Protein AF-A0A9E2PAU7-F1 (afdb_monomer_lite)

Foldseek 3Di:
DQWKWKWKAFPFWIWIWIFDQDPPPRDTDTHTDDIGGPVRQDDKDFAFPDKDFDDDPNHGGIIMTITSDIDRPPPPPPDPPPPPVLFWKWKDKANDTDIGSALLVLLLVLVLVCVVVVLDDLVNPQDCQDPDQFGQKHLAQAGPVRHGQPDDWDDRPPGSMTGRRPDDSVSSVVRSVVSCCVRPVVIDIDIGGD

Radius of gyration: 27.33 Å; chains: 1; bounding box: 58×34×75 Å

Structure (mmCIF, N/CA/C/O backbone):
data_AF-A0A9E2PAU7-F1
#
_entry.id   AF-A0A9E2PAU7-F1
#
loop_
_atom_site.group_PDB
_atom_site.id
_atom_site.type_symbol
_atom_site.label_atom_id
_atom_site.label_alt_id
_atom_site.label_comp_id
_atom_site.label_asym_id
_atom_site.label_entity_id
_atom_site.label_seq_id
_atom_site.pdbx_PDB_ins_code
_atom_site.Cartn_x
_atom_site.Cartn_y
_atom_site.Cartn_z
_atom_site.occupancy
_atom_site.B_iso_or_equiv
_atom_site.auth_seq_id
_atom_site.auth_comp_id
_atom_site.auth_asym_id
_atom_site.auth_atom_id
_atom_site.pdbx_PDB_model_num
ATOM 1 N N . MET A 1 1 ? 24.420 14.976 -39.769 1.00 53.56 1 MET A N 1
ATOM 2 C CA . MET A 1 1 ? 23.116 14.276 -39.821 1.00 53.56 1 MET A CA 1
ATOM 3 C C . MET A 1 1 ? 22.706 13.907 -38.401 1.00 53.56 1 MET A C 1
ATOM 5 O O . MET A 1 1 ? 23.614 13.784 -37.584 1.00 53.56 1 MET A O 1
ATOM 9 N N . PRO A 1 2 ? 21.406 13.806 -38.067 1.00 54.16 2 PRO A N 1
ATOM 10 C CA . PRO A 1 2 ? 21.004 13.336 -36.744 1.00 54.16 2 PRO A CA 1
ATOM 11 C C . PRO A 1 2 ? 21.518 11.907 -36.538 1.00 54.16 2 PRO A C 1
ATOM 13 O O . PRO A 1 2 ? 21.427 11.083 -37.445 1.00 54.16 2 PRO A O 1
ATOM 16 N N . GLU A 1 3 ? 22.111 11.645 -35.376 1.00 71.25 3 GLU A N 1
ATOM 17 C CA . GLU A 1 3 ? 22.530 10.302 -34.978 1.00 71.25 3 GLU A CA 1
ATOM 18 C C . GLU A 1 3 ? 21.289 9.404 -34.910 1.00 71.25 3 GLU A C 1
ATOM 20 O O . GLU A 1 3 ? 20.374 9.679 -34.135 1.00 71.25 3 GLU A O 1
ATOM 25 N N . GLU A 1 4 ? 21.239 8.352 -35.726 1.00 88.06 4 GLU A N 1
ATOM 26 C CA . GLU A 1 4 ? 20.144 7.381 -35.704 1.00 88.06 4 GLU A CA 1
ATOM 27 C C . GLU A 1 4 ? 20.595 6.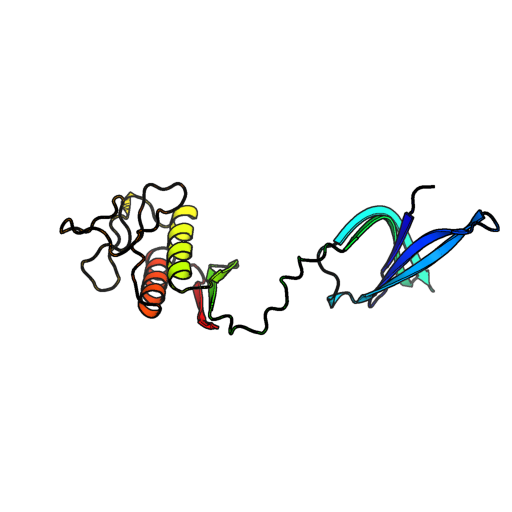107 -34.986 1.00 88.06 4 GLU A C 1
ATOM 29 O O . GLU A 1 4 ? 21.695 5.583 -35.195 1.00 88.06 4 GLU A O 1
ATOM 34 N N . TRP A 1 5 ? 19.736 5.612 -34.106 1.00 92.69 5 TRP A N 1
ATOM 35 C CA . TRP A 1 5 ? 19.928 4.365 -33.387 1.00 92.69 5 TRP A CA 1
ATOM 36 C C . TRP A 1 5 ? 19.338 3.207 -34.177 1.00 92.69 5 TRP A C 1
ATOM 38 O O . TRP A 1 5 ? 18.251 3.318 -34.740 1.00 92.69 5 TRP A O 1
ATOM 48 N N . LYS A 1 6 ? 20.025 2.067 -34.147 1.00 94.69 6 LYS A N 1
ATOM 49 C CA . LYS A 1 6 ? 19.573 0.809 -34.731 1.00 94.69 6 LYS A CA 1
ATOM 50 C C . LYS A 1 6 ? 19.494 -0.256 -33.645 1.00 94.69 6 LYS A C 1
ATOM 52 O O . LYS A 1 6 ? 20.501 -0.645 -33.059 1.00 94.69 6 LYS A O 1
ATOM 57 N N . LEU A 1 7 ? 18.285 -0.737 -33.391 1.00 94.75 7 LEU A N 1
ATOM 58 C CA . LEU A 1 7 ? 17.967 -1.735 -32.376 1.00 94.75 7 LEU A CA 1
ATOM 59 C C . LEU A 1 7 ? 17.531 -3.020 -33.076 1.00 94.75 7 LEU A C 1
ATOM 61 O O . LEU A 1 7 ? 16.469 -3.071 -33.690 1.00 94.75 7 LEU A O 1
ATOM 65 N N . THR A 1 8 ? 18.349 -4.064 -33.002 1.00 95.62 8 THR A N 1
ATOM 66 C CA . THR A 1 8 ? 18.055 -5.358 -33.628 1.00 95.62 8 THR A CA 1
ATOM 67 C C . THR A 1 8 ? 17.586 -6.349 -32.573 1.00 95.62 8 THR A C 1
ATOM 69 O O . THR A 1 8 ? 18.382 -6.839 -31.771 1.00 95.62 8 THR A O 1
ATOM 72 N N . PHE A 1 9 ? 16.292 -6.649 -32.593 1.00 94.62 9 PHE A N 1
ATOM 73 C CA . PHE A 1 9 ? 15.625 -7.591 -31.705 1.00 94.62 9 PHE A CA 1
ATOM 74 C C . PHE A 1 9 ? 15.734 -8.993 -32.293 1.00 94.62 9 PHE A C 1
ATOM 76 O O . PHE A 1 9 ? 15.075 -9.316 -33.283 1.00 94.62 9 PHE A O 1
ATOM 83 N N . ASN A 1 10 ? 16.575 -9.820 -31.684 1.00 93.19 10 ASN A N 1
ATOM 84 C CA . ASN A 1 10 ? 16.741 -11.226 -32.039 1.00 93.19 10 ASN A CA 1
ATOM 85 C C . ASN A 1 10 ? 15.973 -12.109 -31.044 1.00 93.19 10 ASN A C 1
ATOM 87 O O . ASN A 1 10 ? 15.340 -11.618 -30.112 1.00 93.19 10 ASN 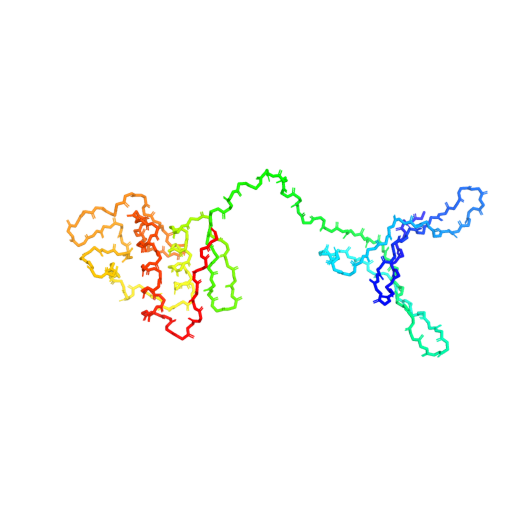A O 1
ATOM 91 N N . LYS A 1 11 ? 16.072 -13.434 -31.189 1.00 91.56 11 LYS A N 1
ATOM 92 C CA . LYS A 1 11 ? 15.396 -14.393 -30.296 1.00 91.56 11 LYS A CA 1
ATOM 93 C C . LYS A 1 11 ? 15.724 -14.204 -28.805 1.00 91.56 11 LYS A C 1
ATOM 95 O O . LYS A 1 11 ? 14.842 -14.388 -27.976 1.00 91.56 11 LYS A O 1
ATOM 100 N N . ASN A 1 12 ? 16.966 -13.843 -28.471 1.00 91.81 12 ASN A N 1
ATOM 101 C CA . ASN A 1 12 ? 17.459 -13.869 -27.084 1.00 91.81 12 ASN A CA 1
ATOM 102 C C . ASN A 1 12 ? 17.896 -12.498 -26.542 1.00 91.81 12 ASN A C 1
ATOM 104 O O . ASN A 1 12 ? 18.084 -12.349 -25.338 1.00 91.81 12 ASN A O 1
ATOM 108 N N . SER A 1 13 ? 18.107 -11.513 -27.413 1.00 93.12 13 SER A N 1
ATOM 109 C CA . SER A 1 13 ? 18.714 -10.241 -27.032 1.00 93.12 13 SER A CA 1
ATOM 110 C C . SER A 1 13 ? 18.373 -9.126 -28.010 1.00 93.12 13 SER A C 1
ATOM 112 O O . SER A 1 13 ? 17.890 -9.365 -29.123 1.00 93.12 13 SER A O 1
ATOM 114 N N . ILE A 1 14 ? 18.677 -7.906 -27.582 1.00 93.75 14 ILE A N 1
ATOM 115 C CA . ILE A 1 14 ? 18.626 -6.691 -28.382 1.00 93.75 14 ILE A CA 1
ATOM 116 C C . ILE A 1 14 ? 20.057 -6.226 -28.603 1.00 93.75 14 ILE A C 1
ATOM 118 O O . ILE A 1 14 ? 20.780 -5.952 -27.647 1.00 93.75 14 ILE A O 1
ATOM 122 N N . ARG A 1 15 ? 20.466 -6.116 -29.863 1.00 94.25 15 ARG A N 1
ATOM 123 C CA . ARG A 1 15 ? 21.731 -5.476 -30.232 1.00 94.25 15 ARG A CA 1
ATOM 124 C C . ARG A 1 15 ? 21.478 -4.008 -30.542 1.00 94.25 15 ARG A C 1
ATOM 126 O O . ARG A 1 15 ? 20.610 -3.701 -31.358 1.00 94.25 15 ARG A O 1
ATOM 133 N N . ILE A 1 16 ? 22.229 -3.130 -29.891 1.00 92.62 16 ILE A N 1
ATOM 134 C CA . ILE A 1 16 ? 22.131 -1.679 -30.030 1.00 92.62 16 ILE A CA 1
ATOM 135 C C . ILE A 1 16 ? 23.363 -1.195 -30.778 1.00 92.62 16 ILE A C 1
ATOM 137 O O . ILE A 1 16 ? 24.494 -1.403 -30.334 1.00 92.62 16 ILE A O 1
ATOM 141 N N . SER A 1 17 ? 23.128 -0.506 -31.883 1.00 93.19 17 SER A N 1
ATOM 142 C CA . SER A 1 17 ? 24.168 0.117 -32.689 1.00 93.19 17 SER A CA 1
ATOM 143 C C . SER A 1 17 ? 23.785 1.569 -32.979 1.00 93.19 17 SER A C 1
ATOM 145 O O . SER A 1 17 ? 22.602 1.920 -33.000 1.00 93.19 17 SER A O 1
ATOM 147 N N . LYS A 1 18 ? 24.781 2.425 -33.205 1.00 90.19 18 LYS A N 1
ATOM 148 C CA . LYS A 1 18 ? 24.584 3.765 -33.770 1.00 90.19 18 LYS A CA 1
ATOM 149 C C . LYS A 1 18 ? 24.999 3.769 -35.229 1.00 90.19 18 LYS A 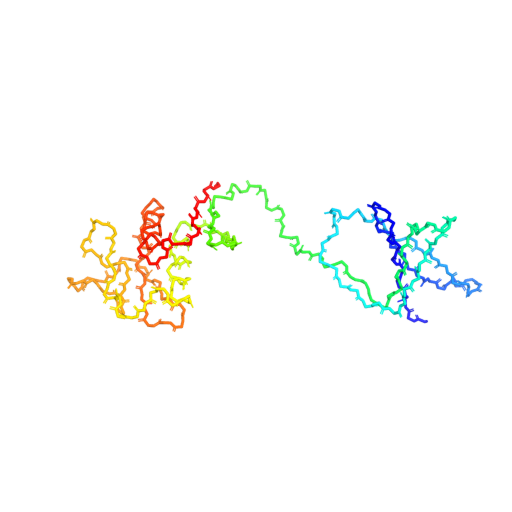C 1
ATOM 151 O O . LYS A 1 18 ? 26.048 3.223 -35.568 1.00 90.19 18 LYS A O 1
ATOM 156 N N . ILE A 1 19 ? 24.207 4.422 -36.068 1.00 87.31 19 ILE A N 1
ATOM 157 C CA . ILE A 1 19 ? 24.574 4.683 -37.457 1.00 87.31 19 ILE A CA 1
ATOM 158 C C . ILE A 1 19 ? 25.383 5.976 -37.471 1.00 87.31 19 ILE A C 1
ATOM 160 O O . ILE A 1 19 ? 24.865 7.049 -37.153 1.00 87.31 19 ILE A O 1
ATOM 164 N N . VAL A 1 20 ? 26.665 5.869 -37.808 1.00 84.50 20 VAL A N 1
ATOM 165 C CA . VAL A 1 20 ? 27.582 7.012 -37.885 1.00 84.50 20 VAL A CA 1
ATOM 166 C C . VAL A 1 20 ? 28.163 7.136 -39.284 1.00 84.50 20 VAL A C 1
ATOM 168 O O . VAL A 1 20 ? 28.417 6.141 -39.963 1.00 84.50 20 VAL A O 1
ATOM 171 N N . GLU A 1 21 ? 28.385 8.372 -39.713 1.00 83.69 21 GLU A N 1
ATOM 172 C CA . GLU A 1 21 ? 29.076 8.681 -40.961 1.00 83.69 21 GLU A CA 1
ATOM 173 C C . GLU A 1 21 ? 30.589 8.651 -40.717 1.00 83.69 21 GLU A C 1
ATOM 175 O O . GLU A 1 21 ? 31.106 9.380 -39.865 1.00 83.69 21 GLU A O 1
ATOM 180 N N . ARG A 1 22 ? 31.316 7.797 -41.446 1.00 78.75 22 ARG A N 1
ATOM 181 C CA . ARG A 1 22 ? 32.777 7.731 -41.345 1.00 78.75 22 ARG A CA 1
ATOM 182 C C . ARG A 1 22 ? 33.402 9.027 -41.881 1.00 78.75 22 ARG A C 1
ATOM 184 O O . ARG A 1 22 ? 33.153 9.381 -43.035 1.00 78.75 22 ARG A O 1
ATOM 191 N N . PRO A 1 23 ? 34.278 9.704 -41.110 1.00 76.56 23 PRO A N 1
ATOM 192 C CA . PRO A 1 23 ? 34.883 10.967 -41.542 1.00 76.56 23 PRO A CA 1
ATOM 193 C C . PRO A 1 23 ? 35.728 10.858 -42.818 1.00 76.56 23 PRO A C 1
ATOM 195 O O . PRO A 1 23 ? 35.886 11.842 -43.534 1.00 76.56 23 PRO A O 1
ATOM 198 N N . SER A 1 24 ? 36.291 9.678 -43.091 1.00 82.06 24 SER A N 1
ATOM 199 C CA . SER A 1 24 ? 37.227 9.448 -44.195 1.00 82.06 24 SER A CA 1
ATOM 200 C C . SER A 1 24 ? 36.563 9.380 -45.568 1.00 82.06 24 SER A C 1
ATOM 202 O O . SER A 1 24 ? 37.149 9.830 -46.547 1.00 82.06 24 SER A O 1
ATOM 204 N N . ASP A 1 25 ? 35.373 8.789 -45.657 1.00 86.44 25 ASP A N 1
ATOM 205 C CA . ASP A 1 25 ? 34.739 8.411 -46.928 1.00 86.44 25 ASP A CA 1
ATOM 206 C C . ASP A 1 25 ? 33.237 8.728 -46.986 1.00 86.44 25 ASP A C 1
ATOM 208 O O . ASP A 1 25 ? 32.594 8.439 -47.995 1.00 86.44 25 ASP A O 1
ATOM 212 N N . LYS A 1 26 ? 32.679 9.334 -45.928 1.00 82.62 26 LYS A N 1
ATOM 213 C CA . LYS A 1 26 ? 31.251 9.652 -45.787 1.00 82.62 26 LYS A CA 1
ATOM 214 C C . LYS A 1 26 ? 30.321 8.436 -45.873 1.00 82.62 26 LYS A C 1
ATOM 216 O O . LYS A 1 26 ? 29.118 8.586 -46.082 1.00 82.62 26 LYS A O 1
ATOM 221 N N . GLN A 1 27 ? 30.841 7.216 -45.716 1.00 85.19 27 GLN A N 1
ATOM 222 C CA . GLN A 1 27 ? 29.993 6.028 -45.680 1.00 85.19 27 GLN A CA 1
ATOM 223 C C . GLN A 1 27 ? 29.312 5.893 -44.320 1.00 85.19 27 GLN A C 1
ATOM 225 O O . GLN A 1 27 ? 29.946 6.049 -43.275 1.00 85.19 27 GLN A O 1
ATOM 230 N N . LEU A 1 28 ? 28.028 5.534 -44.337 1.00 83.50 28 LEU A N 1
ATOM 231 C CA . LEU A 1 28 ? 27.299 5.164 -43.129 1.00 83.50 28 LEU A CA 1
ATOM 232 C C . LEU A 1 28 ? 27.749 3.782 -42.659 1.00 83.50 28 LEU A C 1
ATOM 234 O O . LEU A 1 28 ? 27.795 2.829 -43.440 1.00 83.50 28 LEU A O 1
ATOM 238 N N . THR A 1 29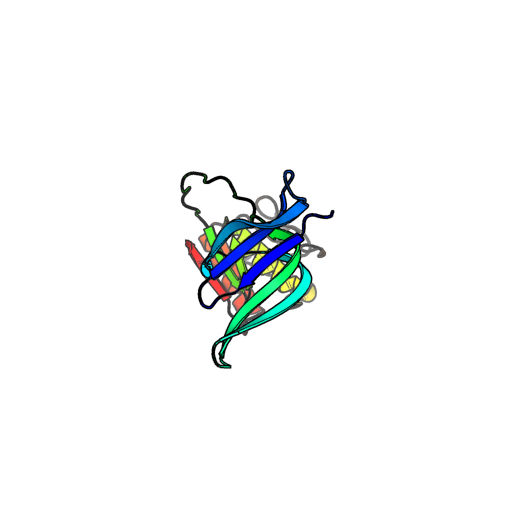 ? 28.065 3.673 -41.376 1.00 85.50 29 THR A N 1
ATOM 239 C CA . THR A 1 29 ? 28.427 2.409 -40.734 1.00 85.50 29 THR A CA 1
ATOM 240 C C . THR A 1 29 ? 27.719 2.233 -39.413 1.00 85.50 29 THR A C 1
ATOM 242 O O . THR A 1 29 ? 27.577 3.185 -38.645 1.00 85.50 29 THR A O 1
ATOM 245 N N . ASP A 1 30 ? 27.349 0.987 -39.139 1.00 87.75 30 ASP A N 1
ATOM 246 C CA . ASP A 1 30 ? 26.838 0.572 -37.844 1.00 87.75 30 ASP A CA 1
ATOM 247 C C . ASP A 1 30 ? 28.016 0.404 -36.879 1.00 87.75 30 ASP A C 1
ATOM 249 O O . ASP A 1 30 ? 28.896 -0.433 -37.090 1.00 87.75 30 ASP A O 1
ATOM 253 N N . VAL A 1 31 ? 28.024 1.188 -35.807 1.00 86.19 31 VAL A N 1
ATOM 254 C CA . VAL A 1 31 ? 28.940 1.007 -34.680 1.00 86.19 31 VAL A CA 1
ATOM 255 C C . VAL A 1 31 ? 28.167 0.351 -33.553 1.00 86.19 31 VAL A C 1
ATOM 257 O O . VAL A 1 31 ? 27.211 0.924 -33.029 1.00 86.19 31 VAL A O 1
ATOM 260 N N . ASP A 1 32 ? 28.567 -0.865 -33.192 1.00 88.56 32 ASP A N 1
ATOM 261 C CA . ASP A 1 32 ? 27.976 -1.577 -32.065 1.00 88.56 32 ASP A CA 1
ATOM 262 C C . ASP A 1 32 ? 28.288 -0.868 -30.755 1.00 88.56 32 ASP A C 1
ATOM 264 O O . ASP A 1 32 ? 29.439 -0.537 -30.470 1.00 88.56 32 ASP A O 1
ATOM 268 N N . ILE A 1 33 ? 27.246 -0.660 -29.959 1.00 88.94 33 ILE A N 1
ATOM 269 C CA . ILE A 1 33 ? 27.350 -0.041 -28.642 1.00 88.94 33 ILE A CA 1
ATOM 270 C C . ILE A 1 33 ? 27.248 -1.119 -27.569 1.00 88.94 33 ILE A C 1
ATOM 272 O O . ILE A 1 33 ? 28.130 -1.239 -26.724 1.00 88.94 33 ILE A O 1
ATOM 276 N N . GLU A 1 34 ? 26.180 -1.917 -27.607 1.00 89.12 34 GLU A N 1
ATOM 277 C CA . GLU A 1 34 ? 25.881 -2.887 -26.556 1.00 89.12 34 GLU A CA 1
ATOM 278 C C . GLU A 1 34 ? 24.971 -4.013 -27.068 1.00 89.12 34 GLU A C 1
ATOM 280 O O . GLU A 1 34 ? 24.259 -3.873 -28.064 1.00 89.12 34 GLU A O 1
ATOM 285 N N . THR A 1 35 ? 24.978 -5.151 -26.372 1.00 91.44 35 THR A N 1
ATOM 286 C CA . THR A 1 35 ? 23.956 -6.196 -26.509 1.00 91.44 35 THR A CA 1
ATOM 287 C C . THR A 1 35 ? 23.298 -6.439 -25.157 1.00 91.44 35 THR A C 1
ATOM 289 O O . THR A 1 35 ? 23.979 -6.754 -24.186 1.00 91.44 35 THR A O 1
ATOM 292 N N . ILE A 1 36 ? 21.972 -6.318 -25.109 1.00 88.06 36 ILE A N 1
ATOM 293 C CA . ILE A 1 36 ? 21.171 -6.425 -23.888 1.00 88.06 36 ILE A CA 1
ATOM 294 C C . ILE A 1 36 ? 20.314 -7.684 -23.953 1.00 88.06 36 ILE A C 1
ATOM 296 O O . ILE A 1 36 ? 19.575 -7.902 -24.913 1.00 88.06 36 ILE A O 1
ATOM 300 N N . GLU A 1 37 ? 20.402 -8.518 -22.924 1.00 89.62 37 GLU A N 1
ATOM 301 C CA . GLU A 1 37 ? 19.503 -9.659 -22.740 1.00 89.62 37 GLU A CA 1
ATOM 302 C C . GLU A 1 37 ? 18.119 -9.175 -22.279 1.00 89.62 37 GLU A C 1
ATOM 304 O O . GLU A 1 37 ? 18.000 -8.193 -21.543 1.00 89.62 37 GLU A O 1
ATOM 309 N N . TYR A 1 38 ? 17.048 -9.838 -22.722 1.00 86.19 38 TYR A N 1
ATOM 310 C CA . TYR A 1 38 ? 15.681 -9.367 -22.455 1.00 86.19 38 TYR A CA 1
ATOM 311 C C . TYR A 1 38 ? 15.319 -9.284 -20.965 1.00 86.19 38 TYR A C 1
ATOM 313 O O . TYR A 1 38 ? 14.532 -8.425 -20.579 1.00 86.19 38 TYR A O 1
ATOM 321 N N . ASP A 1 39 ? 15.900 -10.133 -20.121 1.00 81.44 39 ASP A N 1
ATOM 322 C CA . ASP A 1 39 ? 15.722 -10.123 -18.663 1.00 81.44 39 ASP A CA 1
ATOM 323 C C . ASP A 1 39 ? 16.322 -8.871 -17.989 1.00 81.44 39 ASP A C 1
ATOM 325 O O . ASP A 1 39 ? 15.864 -8.446 -16.922 1.00 81.44 39 ASP A O 1
ATOM 329 N N . LYS A 1 40 ? 17.314 -8.247 -18.632 1.00 80.44 40 LYS A N 1
ATOM 330 C CA . LYS A 1 40 ? 17.952 -6.994 -18.201 1.00 80.44 40 LYS A CA 1
ATOM 331 C C . LYS A 1 40 ? 17.269 -5.753 -18.768 1.00 80.44 40 LYS A C 1
ATOM 333 O O . LYS A 1 40 ? 17.521 -4.651 -18.280 1.00 80.44 40 LYS A O 1
ATOM 338 N N . LEU A 1 41 ? 16.391 -5.907 -19.758 1.00 81.50 41 LEU A N 1
ATOM 339 C CA . LEU A 1 41 ? 15.690 -4.792 -20.377 1.00 81.50 41 LEU A CA 1
ATOM 340 C C . LEU A 1 41 ? 14.608 -4.246 -19.434 1.00 81.50 41 LEU A C 1
ATOM 342 O O . LEU A 1 41 ? 13.537 -4.832 -19.274 1.00 81.50 41 LEU A O 1
ATOM 346 N N . LYS A 1 42 ? 14.874 -3.097 -18.809 1.00 78.62 42 LYS A N 1
ATOM 347 C CA . LYS A 1 42 ? 13.916 -2.388 -17.950 1.00 78.62 42 LYS A CA 1
ATOM 348 C C . LYS A 1 42 ? 13.792 -0.944 -18.409 1.00 78.62 42 LYS A C 1
ATOM 350 O O . LYS A 1 42 ? 14.802 -0.315 -18.686 1.00 78.62 42 LYS A O 1
ATOM 355 N N . ASN A 1 43 ? 12.557 -0.440 -18.443 1.00 78.69 43 ASN A N 1
ATOM 356 C CA . ASN A 1 43 ? 12.219 0.965 -18.695 1.00 78.69 43 ASN A CA 1
ATOM 357 C C . ASN A 1 43 ? 12.977 1.576 -19.889 1.00 78.69 43 ASN A C 1
ATOM 359 O O . ASN A 1 43 ? 13.965 2.290 -19.736 1.00 78.69 43 ASN A O 1
ATOM 363 N N . ILE A 1 44 ? 12.489 1.307 -21.096 1.00 85.62 44 ILE A N 1
ATOM 364 C CA . ILE A 1 44 ? 13.042 1.878 -22.326 1.00 85.62 44 ILE A CA 1
ATOM 365 C C . ILE A 1 44 ? 12.211 3.071 -22.784 1.00 85.62 44 ILE A C 1
ATOM 367 O O . ILE A 1 44 ? 10.982 3.018 -22.764 1.00 85.62 44 ILE A O 1
ATOM 371 N N . ASN A 1 45 ? 12.884 4.130 -23.228 1.00 86.50 45 ASN A N 1
ATOM 372 C CA . ASN A 1 45 ? 12.251 5.173 -24.023 1.00 86.50 45 ASN A CA 1
ATOM 373 C C . ASN A 1 45 ? 12.852 5.152 -25.427 1.00 86.50 45 ASN A C 1
ATOM 375 O O . ASN A 1 45 ? 14.071 5.277 -25.584 1.00 86.50 45 ASN A O 1
ATOM 379 N N . ILE A 1 46 ? 11.997 4.939 -26.426 1.00 90.31 46 ILE A N 1
ATOM 380 C CA . ILE A 1 46 ? 12.396 4.789 -27.824 1.00 90.31 46 ILE A CA 1
ATOM 381 C C . ILE A 1 46 ? 11.437 5.590 -28.697 1.00 90.31 46 ILE A C 1
ATOM 383 O O . ILE A 1 46 ? 10.226 5.377 -28.647 1.00 90.31 46 ILE A O 1
ATOM 387 N N . PHE A 1 47 ? 11.990 6.459 -29.538 1.00 90.25 47 PHE A N 1
ATOM 388 C CA . PHE A 1 47 ? 11.248 7.151 -30.589 1.00 90.25 47 PHE A CA 1
ATOM 389 C C . PHE A 1 47 ? 11.572 6.507 -31.931 1.00 90.25 47 PHE A C 1
ATOM 391 O O . PHE A 1 47 ? 12.583 6.814 -32.560 1.00 90.25 47 PHE A O 1
ATOM 398 N N . VAL A 1 48 ? 10.724 5.561 -32.328 1.00 93.00 48 VAL A N 1
ATOM 399 C CA . VAL A 1 48 ? 10.919 4.731 -33.519 1.00 93.00 48 VAL A CA 1
ATOM 400 C C . VAL A 1 48 ? 10.575 5.523 -34.780 1.00 93.00 48 VAL A C 1
ATOM 402 O O . VAL A 1 48 ? 9.472 6.052 -34.902 1.00 93.00 48 VAL A O 1
ATOM 405 N N . THR A 1 49 ? 11.505 5.567 -35.729 1.00 92.12 49 THR A N 1
ATOM 406 C CA . THR A 1 49 ? 11.353 6.214 -37.041 1.00 92.12 49 THR A CA 1
ATOM 407 C C . THR A 1 49 ? 10.979 5.209 -38.127 1.00 92.12 49 THR A C 1
ATOM 409 O O . THR A 1 49 ? 10.196 5.526 -39.022 1.00 92.12 49 THR A O 1
ATOM 412 N N . LYS A 1 50 ? 11.510 3.983 -38.050 1.00 94.50 50 LYS A N 1
ATOM 413 C CA . LYS A 1 50 ? 11.284 2.918 -39.036 1.00 94.50 50 LYS A CA 1
ATOM 414 C C . LYS A 1 50 ? 11.402 1.541 -38.391 1.00 94.50 50 LYS A C 1
ATOM 416 O O . LYS A 1 50 ? 12.182 1.351 -37.463 1.00 94.50 50 LYS A O 1
ATOM 421 N N . ILE A 1 51 ? 10.658 0.569 -38.913 1.00 95.25 51 ILE A N 1
ATOM 422 C CA . ILE A 1 51 ? 10.752 -0.839 -38.512 1.00 95.25 51 ILE A CA 1
ATOM 423 C C . ILE A 1 51 ? 10.964 -1.688 -39.763 1.00 95.25 51 ILE A C 1
ATOM 425 O O . ILE A 1 51 ? 10.252 -1.519 -40.752 1.00 95.25 51 ILE A O 1
ATOM 429 N N . GLU A 1 52 ? 11.923 -2.608 -39.715 1.00 95.81 52 GLU A N 1
ATOM 430 C CA . GLU A 1 52 ? 12.222 -3.544 -40.795 1.00 95.81 52 GLU A CA 1
ATOM 431 C C . GLU A 1 52 ? 12.286 -4.986 -40.273 1.00 95.81 52 GLU A C 1
ATOM 433 O O . GLU A 1 52 ? 13.031 -5.275 -39.331 1.00 95.81 52 GLU A O 1
ATOM 438 N N . PRO A 1 53 ? 11.539 -5.924 -40.873 1.00 95.25 53 PRO A N 1
ATOM 439 C CA . PRO A 1 53 ? 11.713 -7.338 -40.592 1.00 95.25 53 PRO A CA 1
ATOM 440 C C . PRO A 1 53 ? 12.934 -7.885 -41.335 1.00 95.25 53 PRO A C 1
ATOM 442 O O . PRO A 1 53 ? 13.147 -7.596 -42.512 1.00 95.25 53 PRO A O 1
ATOM 445 N N . LYS A 1 54 ? 13.705 -8.744 -40.667 1.00 93.81 54 LYS A N 1
ATOM 446 C CA . LYS A 1 54 ? 14.751 -9.546 -41.301 1.00 93.81 54 LYS A CA 1
ATOM 447 C C . LYS A 1 54 ? 14.361 -11.015 -41.242 1.00 93.81 54 LYS A C 1
ATOM 449 O O . LYS A 1 54 ? 14.335 -11.621 -40.166 1.00 93.81 54 LYS A O 1
ATOM 454 N N . SER A 1 55 ? 14.094 -11.580 -42.412 1.00 92.88 55 SER A N 1
ATOM 455 C CA . SER A 1 55 ? 13.728 -12.985 -42.579 1.00 92.88 55 SER A CA 1
ATOM 456 C C . SER A 1 55 ? 14.825 -13.761 -43.299 1.00 92.88 55 SER A C 1
ATOM 458 O O . SER A 1 55 ? 15.554 -13.212 -44.122 1.00 92.88 55 SER A O 1
ATOM 460 N N . GLU A 1 56 ? 14.931 -15.046 -42.989 1.00 92.06 56 GLU A N 1
ATOM 461 C CA . GLU A 1 56 ? 15.813 -16.000 -43.660 1.00 92.06 56 GLU A CA 1
ATOM 462 C C . GLU A 1 56 ? 15.015 -17.280 -43.912 1.00 92.06 56 GLU A C 1
ATOM 464 O O . GLU A 1 56 ? 14.459 -17.845 -42.968 1.00 92.06 56 GLU A O 1
ATOM 469 N N . ASN A 1 57 ? 14.943 -17.720 -45.174 1.00 92.00 57 ASN A N 1
ATOM 470 C CA . ASN A 1 57 ? 14.105 -18.846 -45.609 1.00 92.00 57 ASN A CA 1
ATOM 471 C C . ASN A 1 57 ? 12.645 -18.707 -45.133 1.00 92.00 57 ASN A C 1
ATOM 473 O O . ASN A 1 57 ? 12.107 -19.616 -44.508 1.00 92.00 57 ASN A O 1
ATOM 477 N N . ASP A 1 58 ? 12.050 -17.528 -45.344 1.00 90.75 58 ASP A N 1
ATOM 478 C CA . ASP A 1 58 ? 10.689 -17.159 -44.914 1.00 90.75 58 ASP A CA 1
ATOM 479 C C . ASP A 1 58 ? 10.423 -17.199 -43.397 1.00 90.75 58 ASP A C 1
ATOM 481 O O . ASP A 1 58 ? 9.297 -16.990 -42.944 1.00 90.75 58 ASP A O 1
ATOM 485 N N . ILE A 1 59 ? 11.461 -17.384 -42.576 1.00 90.56 59 ILE A N 1
ATOM 486 C CA . ILE A 1 59 ? 11.366 -17.349 -41.116 1.00 90.56 59 ILE A CA 1
ATOM 487 C C . ILE A 1 59 ? 11.874 -15.999 -40.616 1.00 90.56 59 ILE A C 1
ATOM 489 O O . ILE A 1 59 ? 13.027 -15.637 -40.857 1.00 90.56 59 ILE A O 1
ATOM 493 N N . LEU A 1 60 ? 11.043 -15.275 -39.861 1.00 92.12 60 LEU A N 1
ATOM 494 C CA . LEU A 1 60 ? 11.448 -14.038 -39.190 1.00 92.12 60 LEU A CA 1
ATOM 495 C C . LEU A 1 60 ? 12.562 -14.336 -38.172 1.00 92.12 60 LEU A C 1
ATOM 497 O O . LEU A 1 60 ? 12.348 -15.048 -37.189 1.00 92.12 60 LEU A O 1
ATOM 501 N N . LYS A 1 61 ? 13.758 -13.791 -38.407 1.00 94.38 61 LYS A N 1
ATOM 502 C CA . LYS A 1 61 ? 14.925 -13.949 -37.525 1.00 94.38 61 LYS A CA 1
ATOM 503 C C . LYS A 1 61 ? 15.070 -12.785 -36.563 1.00 94.38 61 LYS A C 1
ATOM 505 O O . LYS A 1 61 ? 15.449 -12.997 -35.410 1.00 94.38 61 LYS A O 1
ATOM 510 N N . SER A 1 62 ? 14.790 -11.576 -37.041 1.00 94.19 62 SER A N 1
ATOM 511 C CA . SER A 1 62 ? 14.885 -10.377 -36.226 1.00 94.19 62 SER A CA 1
ATOM 512 C C . SER A 1 62 ? 13.963 -9.262 -36.695 1.00 94.19 62 SER A C 1
ATOM 514 O O . SER A 1 62 ? 13.544 -9.215 -37.853 1.00 94.19 62 SER A O 1
ATOM 516 N N . LEU A 1 63 ? 13.656 -8.355 -35.771 1.00 96.12 63 LEU A N 1
ATOM 517 C CA . LEU A 1 63 ? 13.025 -7.073 -36.064 1.00 96.12 63 LEU A CA 1
ATOM 518 C C . LEU A 1 63 ? 14.044 -5.968 -35.815 1.00 96.12 63 LEU A C 1
ATOM 520 O O . LEU A 1 63 ? 14.668 -5.914 -34.756 1.00 96.12 63 LEU A O 1
ATOM 524 N N . ILE A 1 64 ? 14.223 -5.096 -36.795 1.00 96.06 64 ILE A N 1
ATOM 525 C CA . ILE A 1 64 ? 15.150 -3.973 -36.730 1.00 96.06 64 ILE A CA 1
ATOM 526 C C . ILE A 1 64 ? 14.324 -2.709 -36.551 1.00 96.06 64 ILE A C 1
ATOM 528 O O . ILE A 1 64 ? 13.459 -2.405 -37.367 1.00 96.06 64 ILE A O 1
ATOM 532 N N . PHE A 1 65 ? 14.594 -1.974 -35.483 1.00 95.50 65 PHE A N 1
ATOM 533 C CA . PHE A 1 65 ? 13.988 -0.683 -35.206 1.00 95.50 65 PHE A CA 1
ATOM 534 C C . PHE A 1 65 ? 15.045 0.390 -35.411 1.00 95.50 65 PHE A C 1
ATOM 536 O O . PHE A 1 65 ? 16.123 0.333 -34.820 1.00 95.50 65 PHE A O 1
ATOM 543 N N . TYR A 1 66 ? 14.712 1.373 -36.228 1.00 94.12 66 TYR A N 1
ATOM 544 C CA . TYR A 1 66 ? 15.459 2.609 -36.359 1.00 94.12 66 TYR A CA 1
ATOM 545 C C . TYR A 1 66 ? 14.801 3.643 -35.457 1.00 94.12 66 TYR A C 1
ATOM 547 O O . TYR A 1 66 ? 13.568 3.699 -35.382 1.00 94.12 66 TYR A O 1
ATOM 555 N N . ALA A 1 67 ? 15.600 4.411 -34.726 1.00 92.56 67 ALA A N 1
ATOM 556 C CA . ALA A 1 67 ? 15.090 5.363 -33.756 1.00 92.56 67 ALA A CA 1
ATOM 557 C C . ALA A 1 67 ? 15.907 6.654 -33.743 1.00 92.56 67 ALA A C 1
ATOM 559 O O . ALA A 1 67 ? 17.136 6.629 -33.709 1.00 92.56 67 ALA A O 1
ATOM 560 N N . SER A 1 68 ? 15.215 7.792 -33.700 1.00 90.75 68 SER A N 1
ATOM 561 C CA . SER A 1 68 ? 15.852 9.103 -33.526 1.00 90.75 68 SER A CA 1
ATOM 562 C C . SER A 1 68 ? 16.334 9.311 -32.092 1.00 90.75 68 SER A C 1
ATOM 564 O O . SER A 1 68 ? 17.267 10.068 -31.846 1.00 90.75 68 SER A O 1
ATOM 566 N N . GLU A 1 69 ? 15.716 8.619 -31.134 1.00 87.38 69 GLU A N 1
ATOM 567 C CA . GLU A 1 69 ? 16.122 8.626 -29.735 1.00 87.38 69 GLU A CA 1
ATOM 568 C C . GLU A 1 69 ? 15.986 7.232 -29.127 1.00 87.38 69 GLU A C 1
ATOM 570 O O . GLU A 1 69 ? 14.957 6.567 -29.270 1.00 87.38 69 GLU A O 1
ATOM 575 N N . PHE A 1 70 ? 17.018 6.824 -28.393 1.00 85.81 70 PHE A N 1
ATOM 576 C CA . PHE A 1 70 ? 17.022 5.627 -27.567 1.00 85.81 70 PHE A CA 1
ATOM 577 C C . PHE A 1 70 ? 17.694 5.943 -26.231 1.00 85.81 70 PHE A C 1
ATOM 579 O O . PHE A 1 70 ? 18.832 6.419 -26.194 1.00 85.81 70 PHE A O 1
ATOM 586 N N . LYS A 1 71 ? 16.982 5.690 -25.130 1.00 83.81 71 LYS A N 1
ATOM 587 C CA . LYS A 1 71 ? 17.515 5.816 -23.771 1.00 83.81 71 LYS A CA 1
ATOM 588 C C . LYS A 1 71 ? 17.076 4.619 -22.941 1.00 83.81 71 LYS A C 1
ATOM 590 O O . LYS A 1 71 ? 15.879 4.371 -22.775 1.00 83.81 71 LYS A O 1
ATOM 595 N N . LEU A 1 72 ? 18.058 3.924 -22.373 1.00 79.31 72 LEU A N 1
ATOM 596 C CA . LEU A 1 72 ? 17.825 3.089 -21.204 1.00 79.31 72 LEU A CA 1
ATOM 597 C C . LEU A 1 72 ? 17.553 4.035 -20.042 1.00 79.31 72 LEU A C 1
ATOM 599 O O . LEU A 1 72 ? 18.406 4.850 -19.683 1.00 79.31 72 LEU A O 1
ATOM 603 N N . ILE A 1 73 ? 16.348 3.976 -19.487 1.00 75.88 73 ILE A N 1
ATOM 604 C CA . ILE A 1 73 ? 16.071 4.684 -18.249 1.00 75.88 73 ILE A CA 1
ATOM 605 C C . ILE A 1 73 ? 16.663 3.804 -17.162 1.00 75.88 73 ILE A C 1
ATOM 607 O O . ILE A 1 73 ? 16.035 2.838 -16.718 1.00 75.88 73 ILE A O 1
ATOM 611 N N . ASP A 1 74 ? 17.885 4.139 -16.743 1.00 62.62 74 ASP A N 1
ATOM 612 C CA . ASP A 1 74 ? 18.411 3.643 -15.483 1.00 62.62 74 ASP A CA 1
ATOM 613 C C . ASP A 1 74 ? 17.336 3.914 -14.435 1.00 62.62 74 ASP A C 1
ATOM 615 O O . ASP A 1 74 ? 17.018 5.059 -14.099 1.00 62.62 74 ASP A O 1
ATOM 619 N N . THR A 1 75 ? 16.730 2.838 -13.933 1.00 53.31 75 THR A N 1
ATOM 620 C CA . THR A 1 75 ? 15.998 2.944 -12.676 1.00 53.31 75 THR A CA 1
ATOM 621 C C . THR A 1 75 ? 17.060 3.449 -11.712 1.00 53.31 75 THR A C 1
ATOM 623 O O . THR A 1 75 ? 18.101 2.788 -11.653 1.00 53.31 75 THR A O 1
ATOM 626 N N . PRO A 1 76 ? 16.895 4.625 -11.075 1.00 43.34 76 PRO A N 1
ATOM 627 C CA . PRO A 1 76 ? 17.973 5.257 -10.332 1.00 43.34 76 PRO A CA 1
ATOM 628 C C . PRO A 1 76 ? 18.633 4.189 -9.475 1.00 43.34 76 PRO A C 1
ATOM 630 O O . PRO A 1 76 ? 17.947 3.538 -8.681 1.00 43.34 76 PRO A O 1
ATOM 633 N N . LYS A 1 77 ? 19.929 3.942 -9.720 1.00 42.06 77 LYS A N 1
ATOM 634 C CA . LYS A 1 77 ? 20.748 3.101 -8.853 1.00 42.06 77 LYS A CA 1
ATOM 635 C C . LYS A 1 77 ? 20.713 3.801 -7.510 1.00 42.06 77 LYS A C 1
ATOM 637 O O . LYS A 1 77 ? 21.509 4.700 -7.250 1.00 42.06 77 LYS A O 1
ATOM 642 N N . ILE A 1 78 ? 19.738 3.433 -6.683 1.00 46.16 78 ILE A N 1
ATOM 643 C CA . ILE A 1 78 ? 19.807 3.677 -5.256 1.00 46.16 78 ILE A CA 1
ATOM 644 C C . ILE A 1 78 ? 21.184 3.118 -4.897 1.00 46.16 78 ILE A C 1
ATOM 646 O O . ILE A 1 78 ? 21.451 1.967 -5.270 1.00 46.16 78 ILE A O 1
ATOM 650 N N . PRO A 1 79 ? 22.101 3.929 -4.339 1.00 36.84 79 PRO A N 1
ATOM 651 C CA . PRO A 1 79 ? 23.422 3.440 -3.988 1.00 36.84 79 PRO A CA 1
ATOM 652 C C . PRO A 1 79 ? 23.246 2.110 -3.261 1.00 36.84 79 PRO A C 1
ATOM 654 O O . PRO A 1 79 ? 22.330 1.983 -2.447 1.00 36.84 79 PRO A O 1
ATOM 657 N N . LEU A 1 80 ? 24.071 1.117 -3.609 1.00 43.56 80 LEU A N 1
ATOM 658 C CA . LEU A 1 80 ? 24.242 -0.090 -2.809 1.00 43.56 80 LEU A CA 1
ATOM 659 C C . LEU A 1 80 ? 24.766 0.378 -1.451 1.00 43.56 80 LEU A C 1
ATOM 661 O O . LEU A 1 80 ? 25.963 0.375 -1.179 1.00 43.56 80 LEU A O 1
ATOM 665 N N . VAL A 1 81 ? 23.840 0.833 -0.611 1.00 40.50 81 VAL A N 1
ATOM 666 C CA . VAL A 1 81 ? 23.969 0.730 0.824 1.00 40.50 81 VAL A CA 1
ATOM 667 C C . VAL A 1 81 ? 24.333 -0.746 1.028 1.00 40.50 81 VAL A C 1
ATOM 669 O O . VAL A 1 81 ? 23.700 -1.604 0.392 1.00 40.50 81 VAL A O 1
ATOM 672 N N . PRO A 1 82 ? 25.366 -1.085 1.828 1.00 39.72 82 PRO A N 1
ATOM 673 C CA . PRO A 1 82 ? 25.521 -2.466 2.301 1.00 39.72 82 PRO A CA 1
ATOM 674 C C . PRO A 1 82 ? 24.137 -2.964 2.724 1.00 39.72 82 PRO A C 1
ATOM 676 O O . PRO A 1 82 ? 23.353 -2.108 3.127 1.00 39.72 82 PRO A O 1
ATOM 679 N N . PRO A 1 83 ? 23.779 -4.256 2.604 1.00 41.62 83 PRO A N 1
ATOM 680 C CA . PRO A 1 83 ? 22.461 -4.709 3.018 1.00 41.62 83 PRO A CA 1
ATOM 681 C C . PRO A 1 83 ? 22.293 -4.391 4.509 1.00 41.62 83 PRO A C 1
ATOM 683 O O . PRO A 1 83 ? 22.590 -5.202 5.379 1.00 41.62 83 PRO A O 1
ATOM 686 N N . GLU A 1 84 ? 21.820 -3.182 4.816 1.00 43.09 84 GLU A N 1
ATOM 687 C CA . GLU A 1 84 ? 20.963 -2.931 5.938 1.00 43.09 84 GLU A CA 1
ATOM 688 C C . GLU A 1 84 ? 19.928 -4.012 5.742 1.00 43.09 84 GLU A C 1
ATOM 690 O O . GLU A 1 84 ? 19.310 -4.093 4.674 1.00 43.09 84 GLU A O 1
ATOM 695 N N . LEU A 1 85 ? 19.829 -4.921 6.709 1.00 44.34 85 LEU A N 1
ATOM 696 C CA . LEU A 1 85 ? 18.631 -5.720 6.833 1.00 44.34 85 LEU A CA 1
ATOM 697 C C . LEU A 1 85 ? 17.485 -4.744 6.588 1.00 44.34 85 LEU A C 1
ATOM 699 O O . LEU A 1 85 ? 17.286 -3.827 7.390 1.00 44.34 85 LEU A O 1
ATOM 703 N N . VAL A 1 86 ? 16.820 -4.862 5.435 1.00 45.91 86 VAL A N 1
ATOM 704 C CA . VAL A 1 86 ? 15.668 -4.032 5.113 1.00 45.91 86 VAL A CA 1
ATOM 705 C C . VAL A 1 86 ? 14.564 -4.606 5.980 1.00 45.91 86 VAL A C 1
ATOM 707 O O . VAL A 1 86 ? 13.711 -5.356 5.519 1.00 45.91 86 VAL A O 1
ATOM 710 N N . PHE A 1 87 ? 14.657 -4.317 7.278 1.00 52.03 87 PHE A N 1
ATOM 711 C CA . PHE A 1 87 ? 13.648 -4.614 8.260 1.00 52.03 87 PHE A CA 1
ATOM 712 C C . PHE A 1 87 ? 12.429 -3.843 7.798 1.00 52.03 87 PHE A C 1
ATOM 714 O O . PHE A 1 87 ? 12.373 -2.612 7.832 1.00 52.03 87 PHE A O 1
ATOM 721 N N . GLY A 1 88 ? 11.487 -4.589 7.258 1.00 67.62 88 GLY A N 1
ATOM 722 C CA . GLY A 1 88 ? 10.380 -4.034 6.523 1.00 67.62 88 GLY A CA 1
ATOM 723 C C . GLY A 1 88 ? 9.256 -5.038 6.477 1.00 67.62 88 GLY A C 1
ATOM 724 O O . GLY A 1 88 ? 9.359 -6.184 6.910 1.00 67.62 88 GLY A O 1
ATOM 725 N N . SER A 1 89 ? 8.120 -4.591 5.989 1.00 83.25 89 SER A N 1
ATOM 726 C CA . SER A 1 89 ? 7.000 -5.464 5.720 1.00 83.25 89 SER A CA 1
ATOM 727 C C . SER A 1 89 ? 6.473 -5.149 4.340 1.00 83.25 89 SER A C 1
ATOM 729 O O . SER A 1 89 ? 6.336 -3.987 3.964 1.00 83.25 89 SER A O 1
ATOM 731 N N . THR A 1 90 ? 6.173 -6.186 3.575 1.00 88.75 90 THR A N 1
ATOM 732 C CA . THR A 1 90 ? 5.408 -6.039 2.344 1.00 88.75 90 THR A CA 1
ATOM 733 C C . THR A 1 90 ? 3.940 -6.216 2.683 1.00 88.75 90 THR A C 1
ATOM 735 O O . THR A 1 90 ? 3.528 -7.253 3.198 1.00 88.75 90 THR A O 1
ATOM 738 N N . LEU A 1 91 ? 3.163 -5.180 2.405 1.00 91.94 91 LEU A N 1
ATOM 739 C CA . LEU A 1 91 ? 1.721 -5.168 2.538 1.00 91.94 91 LEU A CA 1
ATOM 740 C C . LEU A 1 91 ? 1.090 -5.496 1.181 1.00 91.94 91 LEU A C 1
ATOM 742 O O . LEU A 1 91 ? 1.372 -4.833 0.182 1.00 91.94 91 LEU A O 1
ATOM 746 N N . ILE A 1 92 ? 0.236 -6.512 1.148 1.00 92.75 92 ILE A N 1
ATOM 747 C CA . ILE A 1 92 ? -0.552 -6.898 -0.023 1.00 92.75 92 ILE A CA 1
ATOM 748 C C . ILE A 1 92 ? -2.008 -6.512 0.238 1.00 92.75 92 ILE A C 1
ATOM 750 O O . ILE A 1 92 ? -2.574 -6.938 1.242 1.00 92.75 92 ILE A O 1
ATOM 754 N N . ILE A 1 93 ? -2.602 -5.713 -0.655 1.00 92.75 93 ILE A N 1
ATOM 755 C CA . ILE A 1 93 ? -4.029 -5.349 -0.635 1.00 92.75 93 ILE A CA 1
ATOM 756 C C . ILE A 1 93 ? -4.597 -5.553 -2.044 1.00 92.75 93 ILE A C 1
ATOM 758 O O . ILE A 1 93 ? -4.271 -4.798 -2.965 1.00 92.75 93 ILE A O 1
ATOM 762 N N . GLY A 1 94 ? -5.437 -6.573 -2.222 1.00 91.75 94 GLY A N 1
ATOM 763 C CA . GLY A 1 94 ? -5.845 -7.041 -3.548 1.00 91.75 94 GLY A CA 1
ATOM 764 C C . GLY A 1 94 ? -4.618 -7.467 -4.359 1.00 91.75 94 GLY A C 1
ATOM 765 O O . GLY A 1 94 ? -3.815 -8.272 -3.888 1.00 91.75 94 GLY A O 1
ATOM 766 N N . ASP A 1 95 ? -4.438 -6.867 -5.536 1.00 88.69 95 ASP A N 1
ATOM 767 C CA . ASP A 1 95 ? -3.279 -7.112 -6.410 1.00 88.69 95 ASP A CA 1
ATOM 768 C C . ASP A 1 95 ? -2.106 -6.150 -6.160 1.00 88.69 95 ASP A C 1
ATOM 770 O O . ASP A 1 95 ? -1.034 -6.281 -6.757 1.00 88.69 95 ASP A O 1
ATOM 774 N N . LYS A 1 96 ? -2.278 -5.157 -5.276 1.00 90.31 96 LYS A N 1
ATOM 775 C CA . LYS A 1 96 ? -1.240 -4.16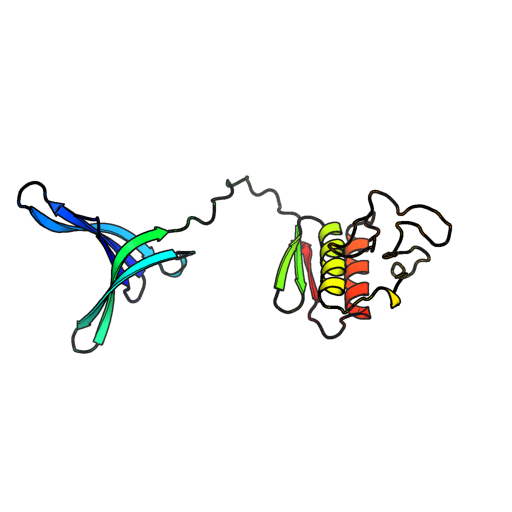2 -4.990 1.00 90.31 96 LYS A CA 1
ATOM 776 C C . LYS A 1 96 ? -0.263 -4.691 -3.950 1.00 90.31 96 LYS A C 1
ATOM 778 O O . LYS A 1 96 ? -0.666 -5.184 -2.899 1.00 90.31 96 LYS A O 1
ATOM 783 N N . ARG A 1 97 ? 1.029 -4.501 -4.221 1.00 92.38 97 ARG A N 1
ATOM 784 C CA . ARG A 1 97 ? 2.126 -4.741 -3.276 1.00 92.38 97 ARG A CA 1
ATOM 785 C C . ARG A 1 97 ? 2.745 -3.413 -2.870 1.00 92.38 97 ARG A C 1
ATOM 787 O O . ARG A 1 97 ? 3.165 -2.642 -3.729 1.00 92.38 97 ARG A O 1
ATOM 794 N N . ILE A 1 98 ? 2.797 -3.153 -1.570 1.00 90.69 98 ILE A N 1
ATOM 795 C CA . ILE A 1 98 ? 3.290 -1.902 -0.998 1.00 90.69 98 ILE A CA 1
ATOM 796 C C . ILE A 1 98 ? 4.390 -2.243 -0.002 1.00 90.69 98 ILE A C 1
ATOM 798 O O . ILE A 1 98 ? 4.167 -2.980 0.956 1.00 90.69 98 ILE A O 1
ATOM 802 N N . HIS A 1 99 ? 5.585 -1.705 -0.221 1.00 88.69 99 HIS A N 1
ATOM 803 C CA . HIS A 1 99 ? 6.673 -1.844 0.736 1.00 88.69 99 HIS A CA 1
ATOM 804 C C . HIS A 1 99 ? 6.493 -0.848 1.890 1.00 88.69 99 HIS A C 1
ATOM 806 O O . HIS A 1 99 ? 6.309 0.350 1.671 1.00 88.69 99 HIS A O 1
ATOM 812 N N . CYS A 1 100 ? 6.547 -1.341 3.124 1.00 87.56 100 CYS A N 1
ATOM 813 C CA . CYS A 1 100 ? 6.443 -0.552 4.344 1.00 87.56 100 CYS A CA 1
ATOM 814 C C . CYS A 1 100 ? 7.704 -0.753 5.184 1.00 87.56 100 CYS A C 1
ATOM 816 O O . CYS A 1 100 ? 7.956 -1.839 5.692 1.00 87.56 100 CYS A O 1
ATOM 818 N N . ASN A 1 101 ? 8.464 0.313 5.411 1.00 85.94 101 ASN A N 1
ATOM 819 C CA . ASN A 1 101 ? 9.672 0.265 6.243 1.00 85.94 101 ASN A CA 1
ATOM 820 C C . ASN A 1 101 ? 9.385 0.079 7.747 1.00 85.94 101 ASN A C 1
ATOM 822 O O . ASN A 1 101 ? 10.288 -0.215 8.521 1.00 85.94 101 ASN A O 1
ATOM 826 N N . LYS A 1 102 ? 8.143 0.299 8.197 1.00 89.62 102 LYS A N 1
ATOM 827 C CA . LYS A 1 102 ? 7.726 0.153 9.598 1.00 89.62 102 LYS A CA 1
ATOM 828 C C . LYS A 1 102 ? 6.297 -0.370 9.685 1.00 89.62 102 LYS A C 1
ATOM 830 O O . LYS A 1 102 ? 5.439 -0.022 8.878 1.00 89.62 102 LYS A O 1
ATOM 835 N N . PHE A 1 103 ? 5.988 -1.115 10.740 1.00 91.62 103 PHE A N 1
ATOM 836 C CA . PHE A 1 103 ? 4.628 -1.612 10.975 1.00 91.62 103 PHE A CA 1
ATOM 837 C C . PHE A 1 103 ? 3.593 -0.497 11.189 1.00 91.62 103 PHE A C 1
ATOM 839 O O . PHE A 1 103 ? 2.437 -0.650 10.802 1.00 91.62 103 PHE A O 1
ATOM 846 N N . ASN A 1 104 ? 3.983 0.660 11.731 1.00 93.50 104 ASN A N 1
ATOM 847 C CA . ASN A 1 104 ? 3.058 1.792 11.812 1.00 93.50 104 ASN A CA 1
ATOM 848 C C . ASN A 1 104 ? 2.706 2.364 10.426 1.00 93.50 104 ASN A C 1
ATOM 850 O O . ASN A 1 104 ? 1.627 2.931 10.277 1.00 93.50 104 ASN A O 1
ATOM 854 N N . TYR A 1 105 ? 3.565 2.195 9.411 1.00 94.00 105 TYR A N 1
ATOM 855 C CA . TYR A 1 105 ? 3.225 2.509 8.023 1.00 94.00 105 TYR A CA 1
ATOM 856 C C . TYR A 1 105 ? 2.182 1.537 7.481 1.00 94.00 105 TYR A C 1
ATOM 858 O O . TYR A 1 105 ? 1.233 1.999 6.865 1.00 94.00 105 TYR A O 1
ATOM 866 N N . VAL A 1 106 ? 2.278 0.241 7.797 1.00 95.25 106 VAL A N 1
ATOM 867 C CA . VAL A 1 106 ? 1.249 -0.747 7.418 1.00 95.25 106 VAL A CA 1
ATOM 868 C C . VAL A 1 106 ? -0.135 -0.303 7.902 1.00 95.25 106 VAL A C 1
ATOM 870 O O . VAL A 1 106 ? -1.080 -0.263 7.114 1.00 95.25 106 VAL A O 1
ATOM 873 N N . LEU A 1 107 ? -0.247 0.121 9.166 1.00 97.00 107 LEU A N 1
ATOM 874 C CA . LEU A 1 107 ? -1.511 0.601 9.733 1.00 97.00 107 LEU A CA 1
ATOM 875 C C . LEU A 1 107 ? -2.013 1.890 9.066 1.00 97.00 107 LEU A C 1
ATOM 877 O O . LEU A 1 107 ? -3.198 1.989 8.748 1.00 97.00 107 LEU A O 1
ATOM 881 N N . LYS A 1 108 ? -1.123 2.861 8.817 1.00 97.12 108 LYS A N 1
ATOM 882 C CA . LYS A 1 108 ? -1.464 4.108 8.109 1.00 97.12 108 LYS A CA 1
ATOM 883 C C . LYS A 1 108 ? -1.964 3.827 6.695 1.00 97.12 108 LYS A C 1
ATOM 885 O O . LYS A 1 108 ? -3.039 4.288 6.331 1.00 97.12 108 LYS A O 1
ATOM 890 N N . THR A 1 109 ? -1.219 3.033 5.928 1.00 96.56 109 THR A N 1
ATOM 891 C CA . THR A 1 109 ? -1.561 2.660 4.552 1.00 96.56 109 THR A CA 1
ATOM 892 C C . THR A 1 109 ? -2.880 1.898 4.495 1.00 96.56 109 THR A C 1
ATOM 894 O O . THR A 1 109 ? -3.718 2.208 3.655 1.00 96.56 109 THR A O 1
ATOM 897 N N . THR A 1 110 ? -3.101 0.960 5.419 1.00 97.56 110 THR A N 1
ATOM 898 C CA . THR A 1 110 ? -4.361 0.210 5.513 1.00 97.56 110 THR A CA 1
ATOM 899 C C . THR A 1 110 ? -5.544 1.144 5.773 1.00 97.56 110 THR A C 1
ATOM 901 O O . THR A 1 110 ? -6.545 1.086 5.061 1.00 97.56 110 THR A O 1
ATOM 904 N N . ALA A 1 111 ? -5.429 2.044 6.757 1.00 97.69 111 ALA A N 1
ATOM 905 C CA . ALA A 1 111 ? -6.494 2.992 7.075 1.00 97.69 111 ALA A CA 1
ATOM 906 C C . ALA A 1 111 ? -6.788 3.944 5.904 1.00 97.69 111 ALA A C 1
ATOM 908 O O . ALA A 1 111 ? -7.951 4.111 5.544 1.00 97.69 111 ALA A O 1
ATOM 909 N N . SER A 1 112 ? -5.757 4.524 5.280 1.00 96.94 112 SER A N 1
ATOM 910 C CA . SER A 1 112 ? -5.931 5.415 4.125 1.00 96.94 112 SER A CA 1
ATOM 911 C C . SER A 1 112 ? -6.597 4.701 2.954 1.00 96.94 112 SER A C 1
ATOM 913 O O . SER A 1 112 ? -7.569 5.217 2.411 1.00 96.94 112 SER A O 1
ATOM 915 N N . TRP A 1 113 ? -6.162 3.480 2.628 1.00 97.19 113 TRP A N 1
ATOM 916 C CA . TRP A 1 113 ? -6.762 2.696 1.549 1.00 97.19 113 TRP A CA 1
ATOM 917 C C . TRP A 1 113 ? -8.252 2.411 1.792 1.00 97.19 113 TRP A C 1
ATOM 919 O O . TRP A 1 113 ? -9.059 2.493 0.865 1.00 97.19 113 TRP A O 1
ATOM 929 N N . LEU A 1 114 ? -8.649 2.120 3.036 1.00 97.62 114 LEU A N 1
ATOM 930 C CA . LEU A 1 114 ? -10.055 1.887 3.387 1.00 97.62 114 LEU A CA 1
ATOM 931 C C . LEU A 1 114 ? -10.926 3.141 3.221 1.00 97.62 114 LEU A C 1
ATOM 933 O O . LEU A 1 114 ? -12.084 3.025 2.821 1.00 97.62 114 LEU A O 1
ATOM 937 N N . PHE A 1 115 ? -10.387 4.333 3.484 1.00 96.38 115 PHE A N 1
ATOM 938 C CA . PHE A 1 115 ? -11.091 5.590 3.205 1.00 96.38 115 PHE A CA 1
ATOM 939 C C . PHE A 1 115 ? -11.128 5.911 1.708 1.00 96.38 115 PHE A C 1
ATOM 941 O O . PHE A 1 115 ? -12.184 6.257 1.186 1.00 96.38 115 PHE A O 1
ATOM 948 N N . GLU A 1 116 ? -10.003 5.764 1.006 1.00 95.06 116 GLU A N 1
ATOM 949 C CA . GLU A 1 116 ? -9.897 6.023 -0.437 1.00 95.06 116 GLU A CA 1
ATOM 950 C C . GLU A 1 116 ? -10.814 5.109 -1.260 1.00 95.06 116 GLU A C 1
ATOM 952 O O . GLU A 1 116 ? -11.416 5.547 -2.236 1.00 95.06 116 GLU A O 1
ATOM 957 N N . SER A 1 117 ? -10.968 3.852 -0.842 1.00 94.75 117 SER A N 1
ATOM 958 C CA . SER A 1 117 ? -11.886 2.889 -1.465 1.00 94.75 117 SER A CA 1
ATOM 959 C C . SER A 1 117 ? -13.346 3.035 -1.014 1.00 94.75 117 SER A C 1
ATOM 961 O O . SER A 1 117 ? -14.203 2.288 -1.483 1.00 94.75 117 SER A O 1
ATOM 963 N N . GLY A 1 118 ? -13.649 3.961 -0.096 1.00 95.81 118 GLY A N 1
ATOM 964 C CA . GLY A 1 118 ? -14.999 4.188 0.433 1.00 95.81 118 GLY A CA 1
ATOM 965 C C . GLY A 1 118 ? -15.530 3.086 1.360 1.00 95.81 118 GLY A C 1
ATOM 966 O O . GLY A 1 118 ? -16.719 3.096 1.687 1.00 95.81 118 GLY A O 1
ATOM 967 N N . ARG A 1 119 ? -14.666 2.151 1.783 1.00 97.00 119 ARG A N 1
ATOM 968 C CA . ARG A 1 119 ? -14.971 1.019 2.681 1.00 97.00 119 ARG A CA 1
ATOM 969 C C . ARG A 1 119 ? -15.203 1.467 4.126 1.00 97.00 119 ARG A C 1
ATOM 971 O O . ARG A 1 119 ? -15.978 0.842 4.842 1.00 97.00 119 ARG A O 1
ATOM 978 N N . ILE A 1 120 ? -14.532 2.541 4.542 1.00 97.25 120 ILE A N 1
ATOM 979 C CA . ILE A 1 120 ? -14.814 3.275 5.780 1.00 97.25 120 ILE A CA 1
ATOM 980 C C . ILE A 1 120 ? -15.298 4.674 5.405 1.00 97.25 120 ILE A C 1
ATOM 982 O O . ILE A 1 120 ? -14.700 5.357 4.574 1.00 97.25 120 ILE A O 1
ATOM 986 N N . GLN A 1 121 ? -16.365 5.121 6.057 1.00 94.88 121 GLN A N 1
ATOM 987 C CA . GLN A 1 121 ? -16.940 6.452 5.920 1.00 94.88 121 GLN A CA 1
ATOM 988 C C . GLN A 1 121 ? -17.008 7.140 7.288 1.00 94.88 121 GLN A C 1
ATOM 990 O O . GLN A 1 121 ? -16.888 6.517 8.341 1.00 94.88 121 GLN A O 1
ATOM 995 N N . LYS A 1 122 ? -17.249 8.458 7.299 1.00 93.44 122 LYS A N 1
ATOM 996 C CA . LYS A 1 122 ? -17.355 9.229 8.554 1.00 93.44 122 LYS A CA 1
ATOM 997 C C . LYS A 1 122 ? -18.428 8.687 9.512 1.00 93.44 122 LYS A C 1
ATOM 999 O O . LYS A 1 122 ? -18.257 8.808 10.719 1.00 93.44 122 LYS A O 1
ATOM 1004 N N . LYS A 1 123 ? -19.496 8.071 8.989 1.00 95.94 123 LYS A N 1
ATOM 1005 C CA . LYS A 1 123 ? -20.576 7.453 9.783 1.00 95.94 123 LYS A CA 1
ATOM 1006 C C . LYS A 1 123 ? -20.130 6.229 10.592 1.00 95.94 123 LYS A C 1
ATOM 1008 O O . LYS A 1 123 ? -20.805 5.864 11.544 1.00 95.94 123 LYS A O 1
ATOM 1013 N N . ASP A 1 124 ? -19.008 5.615 10.218 1.00 96.69 124 ASP A N 1
ATOM 1014 C CA . ASP A 1 124 ? -18.467 4.430 10.888 1.00 96.69 124 ASP A CA 1
ATOM 1015 C C . ASP A 1 124 ? -17.557 4.801 12.074 1.00 96.69 124 ASP A C 1
ATOM 1017 O O . ASP A 1 124 ? -17.032 3.923 12.762 1.00 96.69 124 ASP A O 1
ATOM 1021 N N . LEU A 1 125 ? -17.339 6.103 12.306 1.00 96.94 125 LEU A N 1
ATOM 1022 C CA . LEU A 1 125 ? -16.502 6.630 13.379 1.00 96.94 125 LEU A CA 1
ATOM 1023 C C . LEU A 1 125 ? -17.317 6.868 14.668 1.00 96.94 125 LEU A C 1
ATOM 1025 O O . LEU A 1 125 ? -18.462 7.313 14.593 1.00 96.94 125 LEU A O 1
ATOM 1029 N N . PRO A 1 126 ? -16.718 6.658 15.857 1.00 97.31 126 PRO A N 1
ATOM 1030 C CA . PRO A 1 126 ? -15.330 6.253 16.077 1.00 97.31 126 PRO A CA 1
ATOM 1031 C C . PRO A 1 126 ? -15.110 4.748 15.871 1.00 97.31 126 PRO A C 1
ATOM 1033 O O . PRO A 1 126 ? -15.946 3.917 16.223 1.00 97.31 126 PRO A O 1
ATOM 1036 N N . ILE A 1 127 ? -13.925 4.384 15.377 1.00 97.94 127 ILE A N 1
ATOM 1037 C CA . ILE A 1 127 ? -13.489 2.983 15.328 1.00 97.94 127 ILE A CA 1
ATOM 1038 C C . ILE A 1 127 ? -12.572 2.733 16.515 1.00 97.94 127 ILE A C 1
ATOM 1040 O O . ILE A 1 127 ? -11.592 3.448 16.714 1.00 97.94 127 ILE A O 1
ATOM 1044 N N . TYR A 1 128 ? -12.880 1.701 17.290 1.00 97.44 128 TYR A N 1
ATOM 1045 C CA . TYR A 1 128 ? -12.127 1.299 18.474 1.00 97.44 128 TYR A CA 1
ATOM 1046 C C . TYR A 1 128 ? -10.960 0.381 18.117 1.00 97.44 128 TYR A C 1
ATOM 1048 O O . TYR A 1 128 ? -11.021 -0.354 17.129 1.00 97.44 128 TYR A O 1
ATOM 1056 N N . VAL A 1 129 ? -9.916 0.404 18.946 1.00 96.19 129 VAL A N 1
ATOM 1057 C CA . VAL A 1 129 ? -8.847 -0.600 18.896 1.00 96.19 129 VAL A CA 1
ATOM 1058 C C . VAL A 1 129 ? -9.424 -1.991 19.172 1.00 96.19 129 VAL A C 1
ATOM 1060 O O . VAL A 1 129 ? -10.315 -2.147 20.010 1.00 96.19 129 VAL A O 1
ATOM 1063 N N . LEU A 1 130 ? -8.890 -3.015 18.506 1.00 93.19 130 LEU A N 1
ATOM 1064 C CA . LEU A 1 130 ? -9.227 -4.410 18.782 1.00 93.19 130 LEU A CA 1
ATOM 1065 C C . LEU A 1 130 ? -9.075 -4.707 20.285 1.00 93.19 130 LEU A C 1
ATOM 1067 O O . LEU A 1 130 ? -7.988 -4.542 20.840 1.00 93.19 130 LEU A O 1
ATOM 1071 N N . ASN A 1 131 ? -10.159 -5.162 20.918 1.00 86.62 131 ASN A N 1
ATOM 1072 C CA . ASN A 1 131 ? -10.240 -5.530 22.338 1.00 86.62 131 ASN A CA 1
ATOM 1073 C C . ASN A 1 131 ? -9.879 -4.409 23.335 1.00 86.62 131 ASN A C 1
ATOM 1075 O O . ASN A 1 131 ? -9.378 -4.696 24.422 1.00 86.62 131 ASN A O 1
ATOM 1079 N N . GLY A 1 132 ? -10.123 -3.136 23.009 1.00 86.50 132 GLY A N 1
ATOM 1080 C CA . GLY A 1 132 ? -9.879 -2.045 23.955 1.00 86.50 132 GLY A CA 1
ATOM 1081 C C . GLY A 1 132 ? -10.851 -0.875 23.835 1.00 86.50 132 GLY A C 1
ATOM 1082 O O . GLY A 1 132 ? -11.479 -0.655 22.807 1.00 86.50 132 GLY A O 1
ATOM 1083 N N . GLY A 1 133 ? -10.942 -0.080 24.904 1.00 88.75 133 GLY A N 1
ATOM 1084 C CA . GLY A 1 133 ? -11.830 1.089 24.975 1.00 88.75 133 GLY A CA 1
ATOM 1085 C C . GLY A 1 133 ? -11.281 2.365 24.325 1.00 88.75 133 GLY A C 1
ATOM 1086 O O . GLY A 1 133 ? -11.920 3.411 24.394 1.00 88.75 133 GLY A O 1
ATOM 1087 N N . ARG A 1 134 ? -10.085 2.313 23.721 1.00 94.06 134 ARG A N 1
ATOM 1088 C CA . ARG A 1 134 ? -9.460 3.463 23.050 1.00 94.06 134 ARG A CA 1
ATOM 1089 C C . ARG A 1 134 ? -9.902 3.543 21.593 1.00 94.06 134 ARG A C 1
ATOM 1091 O O . ARG A 1 134 ? -10.072 2.525 20.929 1.00 94.06 134 ARG A O 1
ATOM 1098 N N . TYR A 1 135 ? -10.021 4.759 21.076 1.00 97.62 135 TYR A N 1
ATOM 1099 C CA . TYR A 1 135 ? -10.264 4.976 19.649 1.00 97.62 135 TYR A CA 1
ATOM 1100 C C . TYR A 1 135 ? -8.987 4.733 18.840 1.00 97.62 135 TYR A C 1
ATOM 1102 O O . TYR A 1 135 ? -7.918 5.242 19.181 1.00 97.62 135 TYR A O 1
ATOM 1110 N N . LEU A 1 136 ? -9.124 3.959 17.769 1.00 97.62 136 LEU A N 1
ATOM 1111 C CA . LEU A 1 136 ? -8.138 3.786 16.713 1.00 97.62 136 LEU A CA 1
ATOM 1112 C C . LEU A 1 136 ? -8.273 4.904 15.674 1.00 97.62 136 LEU A C 1
ATOM 1114 O O . LEU A 1 136 ? -7.282 5.553 15.357 1.00 97.62 136 LEU A O 1
ATOM 1118 N N . LEU A 1 137 ? -9.496 5.154 15.193 1.00 97.88 137 LEU A N 1
ATOM 1119 C CA . LEU A 1 137 ? -9.825 6.232 14.257 1.00 97.88 137 LEU A CA 1
ATOM 1120 C C . LEU A 1 137 ? -10.952 7.092 14.824 1.00 97.88 137 LEU A C 1
ATOM 1122 O O . LEU A 1 137 ? -11.932 6.566 15.357 1.00 97.88 137 LEU A O 1
ATOM 1126 N N . ASN A 1 138 ? -10.828 8.407 14.682 1.00 98.00 138 ASN A N 1
ATOM 1127 C CA . ASN A 1 138 ? -11.870 9.354 15.068 1.00 98.00 138 ASN A CA 1
ATOM 1128 C C . ASN A 1 138 ? -11.764 10.654 14.250 1.00 98.00 138 ASN A C 1
ATOM 1130 O O . ASN A 1 138 ? -10.718 10.945 13.671 1.00 98.00 138 ASN A O 1
ATOM 1134 N N . THR A 1 139 ? -12.829 11.455 14.207 1.00 97.38 139 THR A N 1
ATOM 1135 C CA . THR A 1 139 ? -12.847 12.762 13.516 1.00 97.38 139 THR A CA 1
ATOM 1136 C C . THR A 1 139 ? -12.025 13.832 14.233 1.00 97.38 139 THR A C 1
ATOM 1138 O O . THR A 1 139 ? -11.607 14.814 13.629 1.00 97.38 139 THR A O 1
ATOM 1141 N N . ILE A 1 140 ? -11.744 13.621 15.519 1.00 96.69 140 ILE A N 1
ATOM 1142 C CA . ILE A 1 140 ? -10.850 14.442 16.334 1.00 96.69 140 ILE A CA 1
ATOM 1143 C C . ILE A 1 140 ? -9.802 13.545 17.009 1.00 96.69 140 ILE A C 1
ATOM 1145 O O . ILE A 1 140 ? -10.122 12.410 17.370 1.00 96.69 140 ILE A O 1
ATOM 1149 N N . PRO A 1 141 ? -8.565 14.017 17.246 1.00 97.00 141 PRO A N 1
ATOM 1150 C CA . PRO A 1 141 ? -7.486 13.208 17.825 1.00 97.00 141 PRO A CA 1
ATOM 1151 C C . PRO A 1 141 ? -7.607 13.049 19.358 1.00 97.00 141 PRO A C 1
ATOM 1153 O O . PRO A 1 141 ? -6.638 13.226 20.099 1.00 97.00 141 PRO A O 1
ATOM 1156 N N . TYR A 1 142 ? -8.810 12.732 19.841 1.00 97.00 142 TYR A N 1
ATOM 1157 C CA . TYR A 1 142 ? -9.152 12.536 21.250 1.00 97.00 142 TYR A CA 1
ATOM 1158 C C . TYR A 1 142 ? -9.963 11.250 21.435 1.00 97.00 142 TYR A C 1
ATOM 1160 O O . TYR A 1 142 ? -10.792 10.894 20.595 1.00 97.00 142 TYR A O 1
ATOM 1168 N N . HIS A 1 143 ? -9.724 10.562 22.549 1.00 95.81 143 HIS A N 1
ATOM 1169 C CA . HIS A 1 143 ? -10.491 9.410 23.017 1.00 95.81 143 HIS A CA 1
ATOM 1170 C C . HIS A 1 143 ? -11.785 9.839 23.733 1.00 95.81 143 HIS A C 1
ATOM 1172 O O . HIS A 1 143 ? -11.966 11.011 24.067 1.00 95.81 143 HIS A O 1
ATOM 1178 N N . SER A 1 144 ? -12.671 8.878 24.022 1.00 94.25 144 SER A N 1
ATOM 1179 C CA . SER A 1 144 ? -13.934 9.095 24.755 1.00 94.25 144 SER A CA 1
ATOM 1180 C C . SER A 1 144 ? -13.746 9.814 26.096 1.00 94.25 144 SER A C 1
ATOM 1182 O O . SER A 1 144 ? -14.550 10.661 26.473 1.00 94.25 144 SER A O 1
ATOM 1184 N N . ASN A 1 145 ? -12.648 9.526 26.796 1.00 94.00 145 ASN A N 1
ATOM 1185 C CA . ASN A 1 145 ? -12.288 10.131 28.078 1.00 94.00 145 ASN A CA 1
ATOM 1186 C C . ASN A 1 145 ? -11.585 11.499 27.952 1.00 94.00 145 ASN A C 1
ATOM 1188 O O . ASN A 1 145 ? -10.963 11.950 28.910 1.00 94.00 145 ASN A O 1
ATOM 1192 N N . LYS A 1 146 ? -11.637 12.144 26.778 1.00 93.94 146 LYS A N 1
ATOM 1193 C CA . LYS A 1 146 ? -10.983 13.430 26.468 1.00 93.94 146 LYS A CA 1
ATOM 1194 C C . LYS A 1 146 ? -9.450 13.414 26.530 1.00 93.94 146 LYS A C 1
ATOM 1196 O O . LYS A 1 146 ? -8.824 14.462 26.380 1.00 93.94 146 LYS A O 1
ATOM 1201 N N . ARG A 1 147 ? -8.814 12.249 26.688 1.00 95.00 147 ARG A N 1
ATOM 1202 C CA . ARG A 1 147 ? -7.362 12.113 26.517 1.00 95.00 147 ARG A CA 1
ATOM 1203 C C . ARG A 1 147 ? -7.019 12.217 25.029 1.00 95.00 147 ARG A C 1
ATOM 1205 O O . ARG A 1 147 ? -7.710 11.633 24.196 1.00 95.00 147 ARG A O 1
ATOM 1212 N N . LYS A 1 148 ? -5.951 12.944 24.694 1.00 96.44 148 LYS A N 1
ATOM 1213 C CA . LYS A 1 148 ? -5.402 12.985 23.328 1.00 96.44 148 LYS A CA 1
ATOM 1214 C C . LYS A 1 148 ? -4.948 11.593 22.891 1.00 96.44 148 LYS A C 1
ATOM 1216 O O . LYS A 1 148 ? -4.591 10.770 23.734 1.00 96.44 148 LYS A O 1
ATOM 1221 N N . PHE A 1 149 ? -4.938 11.347 21.584 1.00 96.50 149 PHE A N 1
ATOM 1222 C CA . PHE A 1 149 ? -4.254 10.175 21.041 1.00 96.50 149 PHE A CA 1
ATOM 1223 C C . PHE A 1 149 ? -2.794 10.174 21.492 1.00 96.50 149 PHE A C 1
ATOM 1225 O O . PHE A 1 149 ? -2.166 11.228 21.599 1.00 96.50 149 PHE A O 1
ATOM 1232 N N . ASP A 1 150 ? -2.277 8.987 21.788 1.00 90.12 150 ASP A N 1
ATOM 1233 C CA . ASP A 1 150 ? -0.894 8.847 22.217 1.00 90.12 150 ASP A CA 1
ATOM 1234 C C . ASP A 1 150 ? 0.047 9.152 21.029 1.00 90.12 150 ASP A C 1
ATOM 1236 O O . ASP A 1 150 ? -0.169 8.685 19.909 1.00 90.12 150 ASP A O 1
ATOM 1240 N N . GLY A 1 151 ? 1.105 9.932 21.272 1.00 90.38 151 GLY A N 1
ATOM 1241 C CA . GLY A 1 151 ? 2.061 10.349 20.240 1.00 90.38 151 GLY A CA 1
ATOM 1242 C C . GLY A 1 151 ? 1.476 11.308 19.194 1.00 90.38 151 GLY A C 1
ATOM 1243 O O . GLY A 1 151 ? 0.518 12.035 19.452 1.00 90.38 151 GLY A O 1
ATOM 1244 N N . THR A 1 152 ? 2.078 11.333 18.001 1.00 92.25 152 THR A N 1
ATOM 1245 C CA . THR A 1 152 ? 1.593 12.151 16.881 1.00 92.25 152 THR A CA 1
ATOM 1246 C C . THR A 1 152 ? 0.530 11.374 16.096 1.00 92.25 152 THR A C 1
ATOM 1248 O O . THR A 1 152 ? 0.864 10.369 15.458 1.00 92.25 152 THR A O 1
ATOM 1251 N N . PRO A 1 153 ? -0.747 11.801 16.108 1.00 94.69 153 PRO A N 1
ATOM 1252 C CA . PRO A 1 153 ? -1.783 11.154 15.315 1.00 94.69 153 PRO A CA 1
ATOM 1253 C C . PRO A 1 153 ? -1.517 11.357 13.821 1.00 94.69 153 PRO A C 1
ATOM 1255 O O . PRO A 1 153 ? -1.009 12.394 13.393 1.00 94.69 153 PRO A O 1
ATOM 1258 N N . HIS A 1 154 ? -1.890 10.374 13.008 1.00 96.50 154 HIS A N 1
ATOM 1259 C CA . HIS A 1 154 ? -1.801 10.480 11.556 1.00 96.50 154 HIS A CA 1
ATOM 1260 C C . HIS A 1 154 ? -3.133 10.971 10.987 1.00 96.50 154 HIS A C 1
ATOM 1262 O O . HIS A 1 154 ? -4.154 10.316 11.182 1.00 96.50 154 HIS A O 1
ATOM 1268 N N . LYS A 1 155 ? -3.135 12.113 10.291 1.00 97.12 155 LYS A N 1
ATOM 1269 C CA . LYS A 1 155 ? -4.312 12.574 9.544 1.00 97.12 155 LYS A CA 1
ATOM 1270 C C . LYS A 1 155 ? -4.418 11.778 8.242 1.00 97.12 155 LYS A C 1
ATOM 1272 O O . LYS A 1 155 ? -3.448 11.732 7.487 1.00 97.12 155 LYS A O 1
ATOM 1277 N N . ILE A 1 156 ? -5.576 11.173 7.993 1.00 95.81 156 ILE A N 1
ATOM 1278 C CA . ILE A 1 156 ? -5.853 10.477 6.733 1.00 95.81 156 ILE A CA 1
ATOM 1279 C C . ILE A 1 156 ? -5.898 11.519 5.597 1.00 95.81 156 ILE A C 1
ATOM 1281 O O . ILE A 1 156 ? -6.579 12.538 5.748 1.00 95.81 156 ILE A O 1
ATOM 1285 N N . PRO A 1 157 ? -5.177 11.321 4.477 1.00 90.69 157 PRO A N 1
ATOM 1286 C CA . PRO A 1 157 ? -5.153 12.283 3.378 1.00 90.69 157 PRO A CA 1
ATOM 1287 C C . PRO A 1 157 ? -6.556 12.621 2.871 1.00 90.69 157 PRO A C 1
ATOM 1289 O O . PRO A 1 157 ? -7.392 11.738 2.703 1.00 90.69 157 PRO A O 1
ATOM 1292 N N . ASN A 1 158 ? -6.812 13.909 2.623 1.00 90.19 158 ASN A N 1
ATOM 1293 C CA . ASN A 1 158 ? -8.091 14.423 2.108 1.00 90.19 158 ASN A CA 1
ATOM 1294 C C . ASN A 1 158 ? -9.324 14.108 2.982 1.00 90.19 158 ASN A C 1
ATOM 1296 O O . ASN A 1 158 ? -10.456 14.273 2.533 1.00 90.19 158 ASN A O 1
ATOM 1300 N N . GLN A 1 159 ? -9.123 13.677 4.231 1.00 91.81 159 GLN A N 1
ATOM 1301 C CA . GLN A 1 159 ? -10.184 13.360 5.182 1.00 91.81 159 GLN A CA 1
ATOM 1302 C C . GLN A 1 159 ? -9.931 14.077 6.514 1.00 91.81 159 GLN A C 1
ATOM 1304 O O . GLN A 1 159 ? -8.804 14.149 7.003 1.00 91.81 159 GLN A O 1
ATOM 1309 N N . ASP A 1 160 ? -10.987 14.562 7.166 1.00 94.44 160 ASP A N 1
ATOM 1310 C CA . ASP A 1 160 ? -10.908 15.067 8.547 1.00 94.44 160 ASP A CA 1
ATOM 1311 C C . ASP A 1 160 ? -11.035 13.917 9.547 1.00 94.44 160 ASP A C 1
ATOM 1313 O O . ASP A 1 160 ? -11.971 13.840 10.343 1.00 94.44 160 ASP A O 1
ATOM 1317 N N . VAL A 1 161 ? -10.108 12.968 9.428 1.00 97.12 161 VAL A N 1
ATOM 1318 C CA . VAL A 1 161 ? -10.036 11.762 10.249 1.00 97.12 161 VAL A CA 1
ATOM 1319 C C . VAL A 1 161 ? -8.604 11.568 10.718 1.00 97.12 161 VAL A C 1
ATOM 1321 O O . VAL A 1 161 ? -7.648 11.743 9.961 1.00 97.12 161 VAL A O 1
ATOM 1324 N N . TYR A 1 162 ? -8.467 11.184 11.981 1.00 98.00 162 TYR A N 1
ATOM 1325 C CA . TYR A 1 162 ? -7.200 10.978 12.659 1.00 98.00 162 TYR A CA 1
ATOM 1326 C C . TYR A 1 162 ? -7.079 9.526 13.108 1.00 98.00 162 TYR A C 1
ATOM 1328 O O . TYR A 1 162 ? -8.013 8.961 13.677 1.00 98.00 162 TYR A O 1
ATOM 1336 N N . LEU A 1 163 ? -5.905 8.950 12.877 1.00 98.00 163 LEU A N 1
ATOM 1337 C CA . LEU A 1 163 ? -5.498 7.608 13.266 1.00 98.00 163 LEU A CA 1
ATOM 1338 C C . LEU A 1 163 ? -4.519 7.689 14.441 1.00 98.00 163 LEU A C 1
ATOM 1340 O O . LEU A 1 163 ? -3.516 8.406 14.383 1.00 98.00 163 LEU A O 1
ATOM 1344 N N . ASN A 1 164 ? -4.778 6.919 15.494 1.00 96.62 164 ASN A N 1
ATOM 1345 C CA . ASN A 1 164 ? -3.798 6.674 16.544 1.00 96.62 164 ASN A CA 1
ATOM 1346 C C . ASN A 1 164 ? -2.702 5.749 15.989 1.00 96.62 164 ASN A C 1
ATOM 1348 O O . ASN A 1 164 ? -3.011 4.719 15.397 1.00 96.62 164 ASN A O 1
ATOM 1352 N N . THR A 1 165 ? -1.427 6.116 16.139 1.00 92.50 165 THR A N 1
ATOM 1353 C CA . THR A 1 165 ? -0.310 5.341 15.564 1.00 92.50 165 THR A CA 1
ATOM 1354 C C . THR A 1 165 ? 0.751 4.934 16.575 1.00 92.50 165 THR A C 1
ATOM 1356 O O . THR A 1 165 ? 1.713 4.262 16.199 1.00 92.50 165 THR A O 1
ATOM 1359 N N . ASN A 1 166 ? 0.584 5.298 17.849 1.00 94.31 166 ASN A N 1
ATOM 1360 C CA . ASN A 1 166 ? 1.528 4.933 18.896 1.00 94.31 166 ASN A CA 1
ATOM 1361 C C . ASN A 1 166 ? 1.232 3.524 19.425 1.00 94.31 166 ASN A C 1
ATOM 1363 O O . ASN A 1 166 ? 0.673 3.334 20.507 1.00 94.31 166 ASN A O 1
ATOM 1367 N N . PHE A 1 167 ? 1.579 2.536 18.607 1.00 93.88 167 PHE A N 1
ATOM 1368 C CA . PHE A 1 167 ? 1.364 1.119 18.859 1.00 93.88 167 PHE A CA 1
ATOM 1369 C C . PHE A 1 167 ? 2.655 0.337 18.624 1.00 93.88 167 PHE A C 1
ATOM 1371 O O . PHE A 1 167 ? 3.508 0.743 17.832 1.00 93.88 167 PHE A O 1
ATOM 1378 N N . SER A 1 168 ? 2.777 -0.815 19.284 1.00 94.00 168 SER A N 1
ATOM 1379 C CA . SER A 1 168 ? 3.844 -1.768 18.978 1.00 94.00 168 SER A CA 1
ATOM 1380 C C . SER A 1 168 ? 3.710 -2.289 17.538 1.00 94.00 168 SER A C 1
ATOM 1382 O O . SER A 1 168 ? 2.650 -2.173 16.916 1.00 94.00 168 SER A O 1
ATOM 1384 N N . ALA A 1 169 ? 4.770 -2.893 16.997 1.00 92.38 169 ALA A N 1
ATOM 1385 C CA . ALA A 1 169 ? 4.730 -3.511 15.670 1.00 92.38 169 ALA A CA 1
ATOM 1386 C C . ALA A 1 169 ? 3.610 -4.564 15.552 1.00 92.38 169 ALA A C 1
ATOM 1388 O O . ALA A 1 169 ? 2.818 -4.537 14.607 1.00 92.38 169 ALA A O 1
ATOM 1389 N N . ASN A 1 170 ? 3.490 -5.426 16.566 1.00 93.88 170 ASN A N 1
ATOM 1390 C CA . ASN A 1 170 ? 2.453 -6.452 16.637 1.00 93.88 170 ASN A CA 1
ATOM 1391 C C . ASN A 1 170 ? 1.051 -5.848 16.733 1.00 93.88 170 ASN A C 1
ATOM 1393 O O . ASN A 1 170 ? 0.130 -6.331 16.077 1.00 93.88 170 ASN A O 1
ATOM 1397 N N . ASP A 1 171 ? 0.878 -4.776 17.504 1.00 95.19 171 ASP A N 1
ATOM 1398 C CA . ASP A 1 171 ? -0.415 -4.102 17.588 1.00 95.19 171 ASP A CA 1
ATOM 1399 C C . ASP A 1 171 ? -0.775 -3.431 16.265 1.00 95.19 171 ASP A C 1
ATOM 1401 O O . ASP A 1 171 ? -1.900 -3.589 15.806 1.00 95.19 171 ASP A O 1
ATOM 1405 N N . CYS A 1 172 ? 0.165 -2.760 15.593 1.00 95.81 172 CYS A N 1
ATOM 1406 C CA . CYS A 1 172 ? -0.081 -2.195 14.265 1.00 95.81 172 CYS A CA 1
ATOM 1407 C C . CYS A 1 172 ? -0.550 -3.268 13.275 1.00 95.81 172 CYS A C 1
ATOM 1409 O O . CYS A 1 172 ? -1.530 -3.052 12.560 1.00 95.81 172 CYS A O 1
ATOM 1411 N N . ARG A 1 173 ? 0.105 -4.437 13.268 1.00 95.69 173 ARG A N 1
ATOM 1412 C CA . ARG A 1 173 ? -0.305 -5.592 12.458 1.00 95.69 173 ARG A CA 1
ATOM 1413 C C . ARG A 1 173 ? -1.733 -6.027 12.796 1.00 95.69 173 ARG A C 1
ATOM 1415 O O . ARG A 1 173 ? -2.587 -6.028 11.914 1.00 95.69 173 ARG A O 1
ATOM 1422 N N . ARG A 1 174 ? -2.012 -6.311 14.072 1.00 96.56 174 ARG A N 1
ATOM 1423 C CA . ARG A 1 174 ? -3.333 -6.768 14.540 1.00 96.56 174 ARG A CA 1
ATOM 1424 C C . ARG A 1 174 ? -4.444 -5.765 14.242 1.00 96.56 174 ARG A C 1
ATOM 1426 O O . ARG A 1 174 ? -5.534 -6.168 13.851 1.00 96.56 174 ARG A O 1
ATOM 1433 N N . GLN A 1 175 ? -4.187 -4.469 14.426 1.00 97.62 175 GLN A N 1
ATOM 1434 C CA . GLN A 1 175 ? -5.160 -3.422 14.111 1.00 97.62 175 GLN A CA 1
ATOM 1435 C C . GLN A 1 175 ? -5.409 -3.324 12.601 1.00 97.62 175 GLN A C 1
ATOM 1437 O O . GLN A 1 175 ? -6.551 -3.134 12.194 1.00 97.62 175 GLN A O 1
ATOM 1442 N N . SER A 1 176 ? -4.378 -3.505 11.771 1.00 97.62 176 SER A N 1
ATOM 1443 C CA . SER A 1 176 ? -4.527 -3.512 10.308 1.00 97.62 176 SER A CA 1
ATOM 1444 C C . SER A 1 176 ? -5.364 -4.706 9.841 1.00 97.62 176 SER A C 1
ATOM 1446 O O . SER A 1 176 ? -6.339 -4.530 9.115 1.00 97.62 176 SER A O 1
ATOM 1448 N N . GLU A 1 177 ? -5.044 -5.908 10.329 1.00 97.69 177 GLU A N 1
ATOM 1449 C CA . GLU A 1 177 ? -5.814 -7.132 10.065 1.00 97.69 177 GLU A CA 1
ATOM 1450 C C . GLU A 1 177 ? -7.270 -6.992 10.543 1.00 97.69 177 GLU A C 1
ATOM 1452 O O . GLU A 1 177 ? -8.198 -7.369 9.830 1.00 97.69 177 GLU A O 1
ATOM 1457 N N . TYR A 1 178 ? -7.489 -6.396 11.721 1.00 97.75 178 TYR A N 1
ATOM 1458 C CA . TYR A 1 178 ? -8.826 -6.107 12.245 1.00 97.75 178 TYR A CA 1
ATOM 1459 C C . TYR A 1 178 ? -9.619 -5.158 11.338 1.00 97.75 178 TYR A C 1
ATOM 1461 O O . TYR A 1 178 ? -10.772 -5.455 11.019 1.00 97.75 178 TYR A O 1
ATOM 1469 N N . LEU A 1 179 ? -9.019 -4.043 10.908 1.00 98.12 179 LEU A N 1
ATOM 1470 C CA . LEU A 1 179 ? -9.672 -3.089 10.010 1.00 98.12 179 LEU A CA 1
ATOM 1471 C C . LEU A 1 179 ? -10.079 -3.763 8.694 1.00 98.12 179 LEU A C 1
ATOM 1473 O O . LEU A 1 179 ? -11.225 -3.631 8.267 1.00 98.12 179 LEU A O 1
ATOM 1477 N N . MET A 1 180 ? -9.180 -4.542 8.094 1.00 98.19 180 MET A N 1
ATOM 1478 C CA . MET A 1 180 ? -9.456 -5.239 6.837 1.00 98.19 180 MET A CA 1
ATOM 1479 C C . MET A 1 180 ? -10.528 -6.306 6.997 1.00 98.19 180 MET A C 1
ATOM 1481 O O . MET A 1 180 ? -11.488 -6.323 6.235 1.00 98.19 180 MET A O 1
ATOM 1485 N N . LYS A 1 181 ? -10.447 -7.130 8.046 1.00 97.94 181 LYS A N 1
ATOM 1486 C CA . LYS A 1 181 ? -11.475 -8.136 8.335 1.00 97.94 181 LYS A CA 1
ATOM 1487 C C . LYS A 1 181 ? -12.855 -7.510 8.556 1.00 97.94 181 LYS A C 1
ATOM 1489 O O . LYS A 1 181 ? -13.859 -8.114 8.195 1.00 97.94 181 LYS A O 1
ATOM 1494 N N . LYS A 1 182 ? -12.919 -6.326 9.171 1.00 97.75 182 LYS A N 1
ATOM 1495 C CA . LYS A 1 182 ? -14.184 -5.655 9.490 1.00 97.75 182 LYS A CA 1
ATOM 1496 C C . LYS A 1 182 ? -14.804 -4.939 8.289 1.00 97.75 182 LYS A C 1
ATOM 1498 O O . LYS A 1 182 ? -16.020 -4.983 8.142 1.00 97.75 182 LYS A O 1
ATOM 1503 N N . PHE A 1 183 ? -13.995 -4.270 7.469 1.00 98.00 183 PHE A N 1
ATOM 1504 C CA . PHE A 1 183 ? -14.491 -3.345 6.441 1.00 98.00 183 PHE A CA 1
ATOM 1505 C C . PHE A 1 183 ? -14.243 -3.810 4.999 1.00 98.00 183 PHE A C 1
ATOM 1507 O O . PHE A 1 183 ? -14.876 -3.298 4.079 1.00 98.00 183 PHE A O 1
ATOM 1514 N N . ALA A 1 184 ? -13.355 -4.779 4.780 1.00 97.62 184 ALA A N 1
ATOM 1515 C CA . ALA A 1 184 ? -13.042 -5.335 3.464 1.00 97.62 184 ALA A CA 1
ATOM 1516 C C . ALA A 1 184 ? -12.727 -6.849 3.534 1.00 97.62 184 ALA A C 1
ATOM 1518 O O . ALA A 1 184 ? -11.653 -7.266 3.096 1.00 97.62 184 ALA A O 1
ATOM 1519 N N . PRO A 1 185 ? -13.623 -7.688 4.100 1.00 97.25 185 PRO A N 1
ATOM 1520 C CA . PRO A 1 185 ? -13.367 -9.123 4.290 1.00 97.25 185 PRO A CA 1
ATOM 1521 C C . PRO A 1 185 ? -13.197 -9.905 2.979 1.00 97.25 185 PRO A C 1
ATOM 1523 O O . PRO A 1 185 ? -12.628 -10.991 2.978 1.00 97.25 185 PRO A O 1
ATOM 1526 N N . ASP A 1 186 ? -13.698 -9.360 1.874 1.00 96.75 186 ASP A N 1
ATOM 1527 C CA . ASP A 1 186 ? -13.603 -9.891 0.514 1.00 96.75 186 ASP A CA 1
ATOM 1528 C C . ASP A 1 186 ? -12.262 -9.586 -0.174 1.00 96.75 186 ASP A C 1
ATOM 1530 O O . ASP A 1 186 ? -11.978 -10.123 -1.243 1.00 96.75 186 ASP A O 1
ATOM 1534 N N . VAL A 1 187 ? -11.425 -8.727 0.414 1.00 95.62 187 VAL A N 1
ATOM 1535 C CA . VAL A 1 187 ? -10.177 -8.273 -0.204 1.00 95.62 187 VAL A CA 1
ATOM 1536 C C . VAL A 1 187 ? -9.006 -9.075 0.335 1.00 95.62 187 VAL A C 1
ATOM 1538 O O . VAL A 1 187 ? -8.782 -9.147 1.544 1.00 95.62 187 VAL A O 1
ATOM 1541 N N . LYS A 1 188 ? -8.205 -9.629 -0.581 1.00 95.44 188 LYS A N 1
ATOM 1542 C CA . LYS A 1 188 ? -6.951 -10.291 -0.228 1.00 95.44 188 LYS A CA 1
ATOM 1543 C C . LYS A 1 188 ? -6.056 -9.323 0.551 1.00 95.44 188 LYS A C 1
ATOM 1545 O O . LYS A 1 188 ? -5.700 -8.266 0.033 1.00 95.44 188 LYS A O 1
ATOM 1550 N N . PHE A 1 189 ? -5.689 -9.701 1.771 1.00 96.75 189 PHE A N 1
ATOM 1551 C CA . PHE A 1 189 ? -4.852 -8.898 2.653 1.00 96.75 189 PHE A CA 1
ATOM 1552 C C . PHE A 1 189 ? -3.778 -9.755 3.309 1.00 96.75 189 PHE A C 1
ATOM 1554 O O . PHE A 1 189 ? -4.094 -10.706 4.022 1.00 96.75 189 PHE A O 1
ATOM 1561 N N . GLU A 1 190 ? -2.512 -9.406 3.094 1.00 95.31 190 GLU A N 1
ATOM 1562 C CA . GLU A 1 190 ? -1.378 -10.116 3.689 1.00 95.31 190 GLU A CA 1
ATOM 1563 C C . GLU A 1 190 ? -0.298 -9.124 4.130 1.00 95.31 190 GLU A C 1
ATOM 1565 O O . GLU A 1 190 ? -0.009 -8.146 3.441 1.00 95.31 190 GLU A O 1
ATOM 1570 N N . ILE A 1 191 ? 0.320 -9.394 5.281 1.00 93.88 191 ILE A N 1
ATOM 1571 C CA . ILE A 1 191 ? 1.481 -8.653 5.780 1.00 93.88 191 ILE A CA 1
ATOM 1572 C C . ILE A 1 191 ? 2.639 -9.641 5.869 1.00 93.88 191 ILE A C 1
ATOM 1574 O O . ILE A 1 191 ? 2.654 -10.518 6.734 1.00 93.88 191 ILE A O 1
ATOM 1578 N N . ILE A 1 192 ? 3.607 -9.492 4.972 1.00 90.56 192 ILE A N 1
ATOM 1579 C CA . ILE A 1 192 ? 4.808 -10.322 4.913 1.00 90.56 192 ILE A CA 1
ATOM 1580 C C . ILE A 1 192 ? 5.921 -9.555 5.618 1.00 90.56 192 ILE A C 1
ATOM 1582 O O . ILE A 1 192 ? 6.366 -8.528 5.111 1.00 90.56 192 ILE A O 1
ATOM 1586 N N . ALA A 1 193 ? 6.346 -10.022 6.791 1.00 83.25 193 ALA A N 1
ATOM 1587 C CA . ALA A 1 193 ? 7.530 -9.487 7.457 1.00 83.25 193 ALA A CA 1
ATOM 1588 C C . ALA A 1 193 ? 8.787 -10.016 6.750 1.00 83.25 193 ALA A C 1
ATOM 1590 O O . ALA A 1 193 ? 8.881 -11.219 6.506 1.00 83.25 193 ALA A O 1
ATOM 1591 N N . THR A 1 194 ? 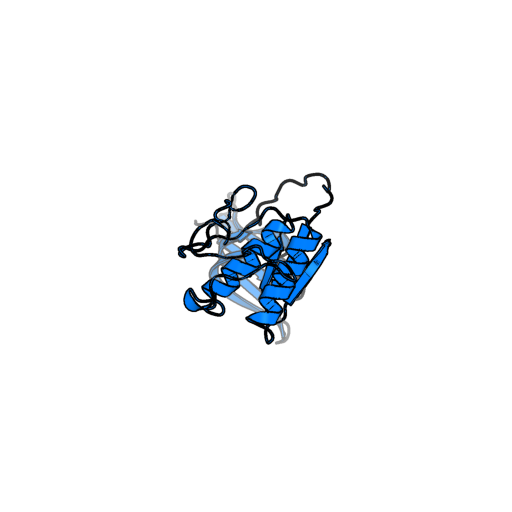9.703 -9.114 6.405 1.00 65.88 194 THR A N 1
ATOM 1592 C CA . THR A 1 194 ? 11.023 -9.409 5.822 1.00 65.88 194 THR A CA 1
ATOM 1593 C C . THR A 1 194 ? 12.121 -9.138 6.829 1.00 65.88 194 THR A C 1
ATOM 1595 O O . THR A 1 194 ? 11.996 -8.122 7.557 1.00 65.88 194 THR A O 1
#

Sequence (194 aa):
MPEEWKLTFNKNSIRISKIVERPSDKQLTDVDIETIEYDKLKNINIFVTKIEPKSENDILKSLIFYASEFKLIDTPKIPLVPPELVFGSTLIIGDKRIHCNKFNYVLKTTASWLFESGRIQKKDLPIYVLNGGRYLLNTIPYHSNKRKFDGTPHKIPNQDVYLNTNFSANDCRRQSEYLMKKFAPDVKFEIIAT

Secondary structure (DSSP, 8-state):
-PPEEEEEE-SSEEEEEEEEE-TTT--EEEEEEEEEEGGG--SEEEEEEEEEEEEETTEEEEEEEEEEEEEE----------------EEEEETTEEEEESSHHHHHHHHHHHHHHTTSS-GGGPSEEPTTSSSEEEESSSB-TTSPBPSSSPEEPTTSS-EE-----HHHHHHHHHHHHHHH-TTS-EEEEE-

pLDDT: mean 88.19, std 13.87, range [36.84, 98.19]